Protein AF-A0A7Y5GNP8-F1 (afdb_monomer_lite)

Sequence (318 aa):
MNKPHNLFDQQSLVFTNPTVKEIIHEFEHTFNTQLSATRKNIIQKIHNVYKDSMKLRLSGDDGTQHSQTNIRLEILPDKDNYFINKIQQNYRHFDFRKIRILNDFITSTVEYESHIKETELYPNYKLLKESAQEQVKLFDLKKIIKELFTDLILNQTNEDGINDVLGSYFITTQKIEIYYVPVMLFAILHNLSYSSLFTVVLAHEYAHAYHFAGSDADGNGGHSLWAADRACIESMAQFYTEDFCIKSDISLLGTHNAYKTLLDNQPEDYRHHIEWRKKYTKENLRLGLLGLRNRRISGITELVFFLDKLKKENESGH

pLDDT: mean 86.03, std 14.13, range [29.06, 98.06]

Radius of gyration: 21.96 Å; chains: 1; bounding box: 66×38×70 Å

Structure (mmCIF, N/CA/C/O backbone):
data_AF-A0A7Y5GNP8-F1
#
_entry.id   AF-A0A7Y5GNP8-F1
#
loop_
_atom_site.group_PDB
_atom_site.id
_atom_site.type_symbol
_atom_site.label_atom_id
_atom_site.label_alt_id
_atom_site.label_comp_id
_atom_site.label_asym_id
_atom_site.label_entity_id
_atom_site.label_seq_id
_atom_site.pdbx_PDB_ins_code
_atom_site.Cartn_x
_atom_site.Cartn_y
_atom_site.Cartn_z
_atom_site.occupancy
_atom_site.B_iso_or_equiv
_atom_site.auth_seq_id
_atom_site.auth_comp_id
_atom_site.auth_asym_id
_atom_site.auth_atom_id
_atom_site.pdbx_PDB_model_num
ATOM 1 N N . MET A 1 1 ? -25.740 8.241 -25.371 1.00 35.19 1 MET A N 1
ATOM 2 C CA . MET A 1 1 ? -26.079 8.735 -24.017 1.00 35.19 1 MET A CA 1
ATOM 3 C C . MET A 1 1 ? -26.276 7.522 -23.123 1.00 35.19 1 MET A C 1
ATOM 5 O O . MET A 1 1 ? -27.336 6.912 -23.168 1.00 35.19 1 MET A O 1
ATOM 9 N N . ASN A 1 2 ? -25.234 7.117 -22.396 1.00 33.69 2 ASN A N 1
ATOM 10 C CA . ASN A 1 2 ? -25.307 5.974 -21.486 1.00 33.69 2 ASN A CA 1
ATOM 11 C C . ASN A 1 2 ? -25.925 6.441 -20.168 1.00 33.69 2 ASN A C 1
ATOM 13 O O . ASN A 1 2 ? -25.418 7.373 -19.547 1.00 33.69 2 ASN A O 1
ATOM 17 N N . LYS A 1 3 ? -27.046 5.826 -19.775 1.00 29.06 3 LYS A N 1
ATOM 18 C CA . LYS A 1 3 ? -27.639 6.022 -18.449 1.00 29.06 3 LYS A CA 1
ATOM 19 C C . LYS A 1 3 ? -26.623 5.586 -17.380 1.00 29.06 3 LYS A C 1
ATOM 21 O O . LYS A 1 3 ? -25.929 4.595 -17.609 1.00 29.06 3 LYS A O 1
ATOM 26 N N . PRO A 1 4 ? -26.533 6.278 -16.231 1.00 37.72 4 PRO A N 1
ATOM 27 C CA . PRO A 1 4 ? -25.750 5.780 -15.109 1.00 37.72 4 PRO A CA 1
ATOM 28 C C . PRO A 1 4 ? -26.306 4.412 -14.707 1.00 37.72 4 PRO A C 1
ATOM 30 O O . PRO A 1 4 ? -27.516 4.265 -14.520 1.00 37.72 4 PRO A O 1
ATOM 33 N N . HIS A 1 5 ? -25.431 3.408 -14.628 1.00 36.72 5 HIS A N 1
ATOM 34 C CA . HIS A 1 5 ? -25.773 2.136 -14.009 1.00 36.72 5 HIS A CA 1
ATOM 35 C C . HIS A 1 5 ? -26.270 2.432 -12.597 1.00 36.72 5 HIS A C 1
ATOM 37 O O . HIS A 1 5 ? -25.558 3.013 -11.779 1.00 36.72 5 HIS A O 1
ATOM 43 N N . ASN A 1 6 ? -27.529 2.089 -12.354 1.00 37.12 6 ASN A N 1
ATOM 44 C CA . ASN A 1 6 ? -28.149 2.222 -11.056 1.00 37.12 6 ASN A CA 1
ATOM 45 C C . ASN A 1 6 ? -27.434 1.230 -10.126 1.00 37.12 6 ASN A C 1
ATOM 47 O O . ASN A 1 6 ? -27.585 0.022 -10.287 1.00 37.12 6 ASN A O 1
ATOM 51 N N . LEU A 1 7 ? -26.647 1.735 -9.172 1.00 46.41 7 LEU A N 1
ATOM 52 C CA . LEU A 1 7 ? -25.954 0.959 -8.127 1.00 46.41 7 LEU A CA 1
ATOM 53 C C . LEU A 1 7 ? -26.913 0.139 -7.232 1.00 46.41 7 LEU A C 1
ATOM 55 O O . LEU A 1 7 ? -26.469 -0.572 -6.341 1.00 46.41 7 LEU A O 1
ATOM 59 N N . PHE A 1 8 ? -28.223 0.217 -7.481 1.00 46.03 8 PHE A N 1
ATOM 60 C CA . PHE A 1 8 ? -29.288 -0.381 -6.682 1.00 46.03 8 PHE A CA 1
ATOM 61 C C . PHE A 1 8 ? -29.893 -1.677 -7.257 1.00 46.03 8 PHE A C 1
ATOM 63 O O . PHE A 1 8 ? -30.770 -2.241 -6.614 1.00 46.03 8 PHE A O 1
ATOM 70 N N . ASP A 1 9 ? -29.438 -2.177 -8.416 1.00 41.28 9 ASP 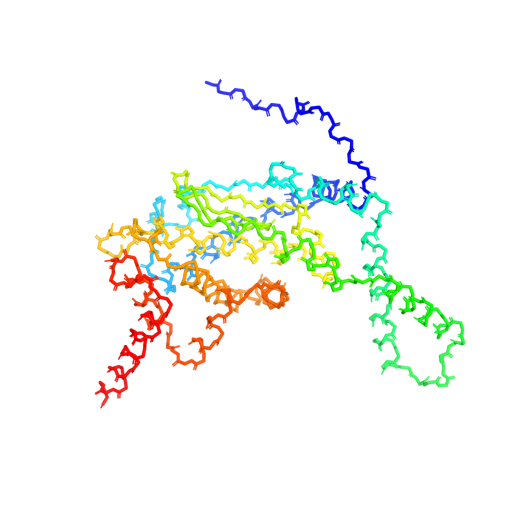A N 1
ATOM 71 C CA . ASP A 1 9 ? -29.912 -3.468 -8.972 1.00 41.28 9 ASP A CA 1
ATOM 72 C C . ASP A 1 9 ? -29.097 -4.691 -8.502 1.00 41.28 9 ASP A C 1
ATOM 74 O O . ASP A 1 9 ? -29.397 -5.831 -8.863 1.00 41.28 9 ASP A O 1
ATOM 78 N N . GLN A 1 10 ? -28.088 -4.495 -7.646 1.00 48.72 10 GLN A N 1
ATOM 79 C CA . GLN A 1 10 ? -27.560 -5.591 -6.838 1.00 48.72 10 GLN A CA 1
ATOM 80 C C . GLN A 1 10 ? -28.594 -5.877 -5.747 1.00 48.72 10 GLN A C 1
ATOM 82 O O . GLN A 1 10 ? -28.886 -4.990 -4.946 1.00 48.72 10 GLN A O 1
ATOM 87 N N . GLN A 1 11 ? -29.165 -7.092 -5.730 1.00 47.06 11 GLN A N 1
ATOM 88 C CA . GLN A 1 11 ? -29.948 -7.617 -4.603 1.00 47.06 11 GLN A CA 1
ATOM 89 C C . GLN A 1 11 ? -29.346 -7.080 -3.312 1.00 47.06 11 GLN A C 1
ATOM 91 O O . GLN A 1 11 ? -28.172 -7.349 -3.070 1.00 47.06 11 GLN A O 1
ATOM 96 N N . SER A 1 12 ? -30.106 -6.273 -2.562 1.00 52.66 12 SER A N 1
ATOM 97 C CA . SER A 1 12 ? -29.604 -5.517 -1.413 1.00 52.66 12 SER A CA 1
ATOM 98 C C . SER A 1 12 ? -28.760 -6.437 -0.543 1.00 52.66 12 SER A C 1
ATOM 100 O O . SER A 1 12 ? -29.308 -7.291 0.161 1.00 52.66 12 SER A O 1
ATOM 102 N N . LEU A 1 13 ? -27.438 -6.336 -0.665 1.00 61.81 13 LEU A N 1
ATOM 103 C CA . LEU A 1 13 ? -26.540 -7.252 0.007 1.00 61.81 13 LEU A CA 1
ATOM 104 C C . LEU A 1 13 ? -26.728 -6.951 1.491 1.00 61.81 13 LEU A C 1
ATOM 106 O O . LEU A 1 13 ? -26.352 -5.884 1.975 1.00 61.81 13 LEU A O 1
ATOM 110 N N . VAL A 1 14 ? -27.432 -7.830 2.205 1.00 76.12 14 VAL A N 1
ATOM 111 C CA . VAL A 1 14 ? -27.688 -7.625 3.628 1.00 76.12 14 VAL A CA 1
ATOM 112 C C . VAL A 1 14 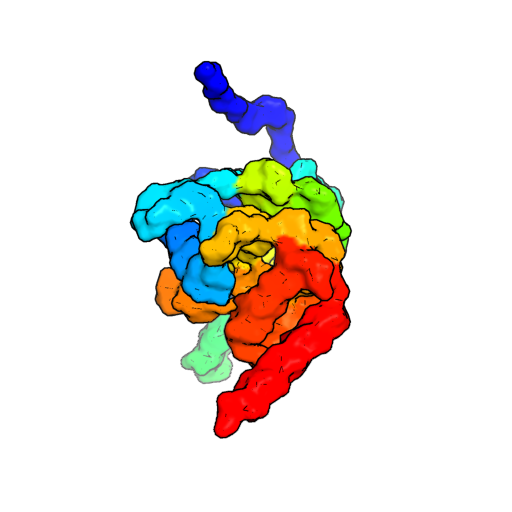? -26.386 -7.948 4.338 1.00 76.12 14 VAL A C 1
ATOM 114 O O . VAL A 1 14 ? -26.148 -9.080 4.751 1.00 76.12 14 VAL A O 1
ATOM 117 N N . PHE A 1 15 ? -25.511 -6.952 4.455 1.00 83.81 15 PHE A N 1
ATOM 118 C CA . PHE A 1 15 ? -24.299 -7.077 5.251 1.00 83.81 15 PHE A CA 1
ATOM 119 C C . PHE A 1 15 ? -24.719 -7.443 6.674 1.00 83.81 15 PHE A C 1
ATOM 121 O O . PHE A 1 15 ? -25.561 -6.765 7.252 1.00 83.81 15 PHE A O 1
ATOM 128 N N . THR A 1 16 ? -24.205 -8.526 7.254 1.00 89.44 16 THR A N 1
ATOM 129 C CA . THR A 1 16 ? -24.566 -8.911 8.635 1.00 89.44 16 THR A CA 1
ATOM 130 C C . THR A 1 16 ? -23.516 -8.506 9.659 1.00 89.44 16 THR A C 1
ATOM 132 O O . THR A 1 16 ? -23.861 -8.340 10.825 1.00 89.44 16 THR A O 1
ATOM 135 N N . ASN A 1 17 ? -22.262 -8.332 9.233 1.00 95.00 17 ASN A N 1
ATOM 136 C CA . ASN A 1 17 ? -21.179 -7.896 10.107 1.00 95.00 17 ASN A CA 1
ATOM 137 C C . ASN A 1 17 ? -21.356 -6.408 10.484 1.00 95.00 17 ASN A C 1
ATOM 139 O O . ASN A 1 17 ? -21.524 -5.584 9.579 1.00 95.00 17 ASN A O 1
ATOM 143 N N . PRO A 1 18 ? -21.337 -6.052 11.785 1.00 94.38 18 PRO A N 1
ATOM 144 C CA . PRO A 1 18 ? -21.584 -4.681 12.235 1.00 94.38 18 PRO A CA 1
ATOM 145 C C . PRO A 1 18 ? -20.519 -3.702 11.730 1.00 94.38 18 PRO A C 1
ATOM 147 O O . PRO A 1 18 ? -20.864 -2.655 11.189 1.00 94.38 18 PRO A O 1
ATOM 150 N N . THR A 1 19 ? -19.238 -4.069 11.799 1.00 95.25 19 THR A N 1
ATOM 151 C CA . THR A 1 19 ? -18.140 -3.213 11.336 1.00 95.25 19 THR A CA 1
ATOM 152 C C . THR A 1 19 ? -18.212 -2.953 9.831 1.00 95.25 19 THR A C 1
ATOM 154 O O . THR A 1 19 ? -18.020 -1.820 9.410 1.00 95.25 19 THR A O 1
ATOM 157 N N . VAL A 1 20 ? -18.537 -3.954 9.004 1.00 95.62 20 VAL A N 1
ATOM 158 C CA . VAL A 1 20 ? -18.675 -3.763 7.545 1.00 95.62 20 VAL A CA 1
ATOM 159 C C . VAL A 1 20 ? -19.802 -2.781 7.219 1.00 95.62 20 VAL A C 1
ATOM 161 O O . VAL A 1 20 ? -19.598 -1.889 6.398 1.00 95.62 20 VAL A O 1
ATOM 164 N N . LYS A 1 21 ? -20.965 -2.895 7.881 1.00 94.62 21 LYS A N 1
ATOM 165 C CA . LYS A 1 21 ? -22.071 -1.932 7.707 1.00 94.62 21 LYS A CA 1
ATOM 166 C C . LYS A 1 21 ? -21.618 -0.507 7.993 1.00 94.62 21 LYS A C 1
ATOM 168 O O . LYS A 1 21 ? -21.918 0.408 7.233 1.00 94.62 21 LYS A O 1
ATOM 173 N N . GLU A 1 22 ? -20.907 -0.332 9.100 1.00 93.81 22 GLU A N 1
ATOM 174 C CA . GLU A 1 22 ? -20.426 0.978 9.513 1.00 93.81 22 GLU A CA 1
ATOM 175 C C . GLU A 1 22 ? -19.344 1.522 8.589 1.00 93.81 22 GLU A C 1
ATOM 177 O O . GLU A 1 22 ? -19.390 2.704 8.278 1.00 93.81 22 GLU A O 1
ATOM 182 N N . ILE A 1 23 ? -18.412 0.690 8.114 1.00 95.88 23 ILE A N 1
ATOM 183 C CA . ILE A 1 23 ? -17.401 1.097 7.129 1.00 95.88 23 ILE A CA 1
ATOM 184 C C . ILE A 1 23 ? -18.077 1.621 5.862 1.00 95.88 23 ILE A C 1
ATOM 186 O O . ILE A 1 23 ? -17.700 2.682 5.375 1.00 95.88 23 ILE A O 1
ATOM 190 N N . ILE A 1 24 ? -19.082 0.909 5.344 1.00 95.06 24 ILE A N 1
ATOM 191 C CA . ILE A 1 24 ? -19.825 1.332 4.149 1.00 95.06 24 ILE A CA 1
ATOM 192 C C . ILE A 1 24 ? -20.517 2.671 4.405 1.00 95.06 24 ILE A C 1
ATOM 194 O O . ILE A 1 24 ? -20.315 3.615 3.646 1.00 95.06 24 ILE A O 1
ATOM 198 N N . HIS A 1 25 ? -21.244 2.789 5.516 1.00 94.62 25 HIS A N 1
ATOM 199 C CA . HIS A 1 25 ? -21.909 4.033 5.890 1.00 94.62 25 HIS A CA 1
ATOM 200 C C . HIS A 1 25 ? -20.912 5.198 6.070 1.00 94.62 25 HIS A C 1
ATOM 202 O O . HIS A 1 25 ? -21.126 6.299 5.567 1.00 94.62 25 HIS A O 1
ATOM 208 N N . GLU A 1 26 ? -19.800 4.974 6.773 1.00 94.81 26 GLU A N 1
ATOM 209 C CA . GLU A 1 26 ? -18.749 5.970 7.010 1.00 94.81 26 GLU A CA 1
ATOM 210 C C . GLU A 1 26 ? -18.056 6.384 5.704 1.00 94.81 26 GLU A C 1
ATOM 212 O O . GLU A 1 26 ? -17.763 7.568 5.506 1.00 94.81 26 GLU A O 1
ATOM 217 N N . PHE A 1 27 ? -17.851 5.442 4.781 1.00 95.69 27 PHE A N 1
ATOM 218 C CA . PHE A 1 27 ? -17.337 5.734 3.450 1.00 95.69 27 PHE A CA 1
ATOM 219 C C . PHE A 1 27 ? -18.306 6.616 2.660 1.00 95.69 27 PHE A C 1
ATOM 221 O O . PHE A 1 27 ? -17.924 7.696 2.210 1.00 95.69 27 PHE A O 1
ATOM 228 N N . GLU A 1 28 ? -19.558 6.183 2.520 1.00 93.12 28 GLU A N 1
ATOM 229 C CA . GLU A 1 28 ? -20.566 6.835 1.682 1.00 93.12 28 GLU A CA 1
ATOM 230 C C . GLU A 1 28 ? -20.925 8.241 2.172 1.00 93.12 28 GLU A C 1
ATOM 232 O O . GLU A 1 28 ? -21.067 9.157 1.359 1.00 93.12 28 GLU A O 1
ATOM 237 N N . HIS A 1 29 ? -21.023 8.435 3.489 1.00 93.19 29 HIS A N 1
ATOM 238 C CA . HIS A 1 29 ? -21.498 9.693 4.065 1.00 93.19 29 HIS A CA 1
ATOM 239 C C . HIS A 1 29 ? -20.388 10.661 4.485 1.00 93.19 29 HIS A C 1
ATOM 241 O O . HIS A 1 29 ? -20.628 11.869 4.517 1.00 93.19 29 HIS A O 1
ATOM 247 N N . THR A 1 30 ? -19.178 10.172 4.770 1.00 92.50 30 THR A N 1
ATOM 248 C CA . THR A 1 30 ? -18.100 11.015 5.312 1.00 92.50 30 THR A CA 1
ATOM 249 C C . THR A 1 30 ? -16.854 10.967 4.438 1.00 92.50 30 THR A C 1
ATOM 251 O O . THR A 1 30 ? -16.452 11.983 3.859 1.00 92.50 30 THR A O 1
ATOM 254 N N . PHE A 1 31 ? -16.225 9.796 4.332 1.00 91.81 31 PHE A N 1
ATOM 255 C CA . PHE A 1 31 ? -14.880 9.702 3.772 1.00 91.81 31 PHE A CA 1
ATOM 256 C C . PHE A 1 31 ? -14.852 9.948 2.260 1.00 91.81 31 PHE A C 1
ATOM 258 O O . PHE A 1 31 ? -13.945 10.623 1.781 1.00 91.81 31 PHE A O 1
ATOM 265 N N . ASN A 1 32 ? -15.857 9.507 1.497 1.00 92.00 32 ASN A N 1
ATOM 266 C CA . ASN A 1 32 ? -15.902 9.723 0.048 1.00 92.00 32 ASN A CA 1
ATOM 267 C C . ASN A 1 32 ? -15.960 11.216 -0.320 1.00 92.00 32 ASN A C 1
ATOM 269 O O . ASN A 1 32 ? -15.318 11.644 -1.283 1.00 92.00 32 ASN A O 1
ATOM 273 N N . THR A 1 33 ? -16.662 12.033 0.469 1.00 90.94 33 THR A N 1
ATOM 274 C CA . THR A 1 33 ? -16.713 13.492 0.283 1.00 90.94 33 THR A CA 1
ATOM 275 C C . THR A 1 33 ? -15.344 14.126 0.535 1.00 90.94 33 THR A C 1
ATOM 277 O O . THR A 1 33 ? -14.841 14.881 -0.301 1.00 90.94 33 THR A O 1
ATOM 280 N N . GLN A 1 34 ? -14.697 13.773 1.652 1.00 89.69 34 GLN A N 1
ATOM 281 C CA . GLN A 1 34 ? -13.351 14.255 1.999 1.00 89.69 34 GLN A CA 1
ATOM 282 C C . GLN A 1 34 ? -12.305 13.824 0.966 1.00 89.69 34 GLN A C 1
ATOM 284 O O . GLN A 1 34 ? -11.455 14.614 0.542 1.00 89.69 34 GLN A O 1
ATOM 289 N N . LEU A 1 35 ? -12.391 12.571 0.527 1.00 89.62 35 LEU A N 1
ATOM 290 C CA . LEU A 1 35 ? -11.519 12.012 -0.486 1.00 89.62 35 LEU A CA 1
ATOM 291 C C . LEU A 1 35 ? -11.730 12.717 -1.821 1.00 89.62 35 LEU A C 1
ATOM 293 O O . LEU A 1 35 ? -10.760 13.112 -2.450 1.00 89.62 35 LEU A O 1
ATOM 297 N N . SER A 1 36 ? -12.969 12.933 -2.258 1.00 88.50 36 SER A N 1
ATOM 298 C CA . SER A 1 36 ? -13.256 13.619 -3.525 1.00 88.50 36 SER A CA 1
ATOM 299 C C . SER A 1 36 ? -12.672 15.036 -3.570 1.00 88.50 36 SER A C 1
ATOM 301 O O . SER A 1 36 ? -12.170 15.452 -4.614 1.00 88.50 36 SER A O 1
ATOM 303 N N . ALA A 1 37 ? -12.643 15.743 -2.435 1.00 87.06 37 ALA A N 1
ATOM 304 C CA . ALA A 1 37 ? -12.036 17.070 -2.332 1.00 87.06 37 ALA A CA 1
ATOM 305 C C . ALA A 1 37 ? -10.498 17.058 -2.457 1.00 87.06 37 ALA A C 1
ATOM 307 O O . ALA A 1 37 ? -9.912 18.002 -2.986 1.00 87.06 37 ALA A O 1
ATOM 308 N N . THR A 1 38 ? -9.829 15.998 -1.993 1.00 88.31 38 THR A N 1
ATOM 309 C CA . THR A 1 38 ? -8.354 15.921 -1.940 1.00 88.31 38 THR A CA 1
ATOM 310 C C . THR A 1 38 ? -7.735 15.047 -3.034 1.00 88.31 38 THR A C 1
ATOM 312 O O . THR A 1 38 ? -6.558 15.209 -3.362 1.00 88.31 38 THR A O 1
ATOM 315 N N . ARG A 1 39 ? -8.523 14.173 -3.669 1.00 89.75 39 ARG A N 1
ATOM 316 C CA . ARG A 1 39 ? -8.088 13.156 -4.640 1.00 89.75 39 ARG A CA 1
ATOM 317 C C . ARG A 1 39 ? -7.259 13.731 -5.778 1.00 89.75 39 ARG A C 1
ATOM 319 O O . ARG A 1 39 ? -6.191 13.208 -6.073 1.00 89.75 39 ARG A O 1
ATOM 326 N N . LYS A 1 40 ? -7.713 14.828 -6.394 1.00 89.44 40 LYS A N 1
ATOM 327 C CA . LYS A 1 40 ? -6.984 15.476 -7.497 1.00 89.44 40 LYS A CA 1
ATOM 328 C C . LYS A 1 40 ? -5.586 15.931 -7.062 1.00 89.44 40 LYS A C 1
ATOM 330 O O . LYS A 1 40 ? -4.632 15.775 -7.814 1.00 89.44 40 LYS A O 1
ATOM 335 N N . ASN A 1 41 ? -5.462 16.463 -5.845 1.00 91.00 41 ASN A N 1
ATOM 336 C CA . ASN A 1 41 ? -4.182 16.901 -5.292 1.00 91.00 41 ASN A CA 1
ATOM 337 C C . ASN A 1 41 ? -3.253 15.704 -5.035 1.00 91.00 41 ASN A C 1
ATOM 339 O O . ASN A 1 41 ? -2.097 15.732 -5.450 1.00 91.00 41 ASN A O 1
ATOM 343 N N . ILE A 1 42 ? -3.775 14.631 -4.430 1.00 92.50 42 ILE A N 1
ATOM 344 C CA . ILE A 1 42 ? -3.015 13.398 -4.180 1.00 92.50 42 ILE A CA 1
ATOM 345 C C . ILE A 1 42 ? -2.489 12.812 -5.497 1.00 92.50 42 ILE A C 1
ATOM 347 O O . ILE A 1 42 ? -1.288 12.587 -5.624 1.00 92.50 42 ILE A O 1
ATOM 351 N N . ILE A 1 43 ? -3.358 12.647 -6.499 1.00 93.12 43 ILE A N 1
ATOM 352 C CA . ILE A 1 43 ? -2.983 12.122 -7.822 1.00 93.12 43 ILE A CA 1
ATOM 353 C C . ILE A 1 43 ? -1.919 13.007 -8.483 1.00 93.12 43 ILE A C 1
ATOM 355 O O . ILE A 1 43 ? -0.914 12.499 -8.975 1.00 93.12 43 ILE A O 1
ATOM 359 N N . GLN A 1 44 ? -2.073 14.333 -8.433 1.00 91.44 44 GLN A N 1
ATOM 360 C CA . GLN A 1 44 ? -1.069 15.248 -8.978 1.00 91.44 44 GLN A CA 1
ATOM 361 C C . GLN A 1 44 ? 0.292 15.097 -8.285 1.00 91.44 44 GLN A C 1
ATOM 363 O O . GLN A 1 44 ? 1.330 15.120 -8.948 1.00 91.44 44 GLN A O 1
ATOM 368 N N . LYS A 1 45 ? 0.311 14.938 -6.957 1.00 93.81 45 LYS A N 1
ATOM 369 C CA . LYS A 1 45 ? 1.552 14.708 -6.204 1.00 93.81 45 LYS A CA 1
ATOM 370 C C . LYS A 1 45 ? 2.213 13.393 -6.602 1.00 93.81 45 LYS A C 1
ATOM 372 O O . LYS A 1 45 ? 3.421 13.391 -6.832 1.00 93.81 45 LYS A O 1
ATOM 377 N N . ILE A 1 46 ? 1.433 12.318 -6.732 1.00 95.38 46 ILE A N 1
ATOM 378 C CA . ILE A 1 46 ? 1.919 11.020 -7.215 1.00 95.38 46 ILE A CA 1
ATOM 379 C C . ILE A 1 46 ? 2.565 11.194 -8.593 1.00 95.38 46 ILE A C 1
ATOM 381 O O . ILE A 1 46 ? 3.734 10.849 -8.767 1.00 95.38 46 ILE A O 1
ATOM 385 N N . HIS A 1 47 ? 1.862 11.823 -9.542 1.00 92.94 47 HIS A N 1
ATOM 386 C CA . HIS A 1 47 ? 2.388 12.064 -10.886 1.00 92.94 47 HIS A CA 1
ATOM 387 C C . HIS A 1 47 ? 3.693 12.855 -10.881 1.00 92.94 47 HIS A C 1
ATOM 389 O O . HIS A 1 47 ? 4.647 12.467 -11.552 1.00 92.94 47 HIS A O 1
ATOM 395 N N . ASN A 1 48 ? 3.765 13.937 -10.103 1.00 92.19 48 ASN A N 1
ATOM 396 C CA . ASN A 1 48 ? 4.968 14.761 -10.020 1.00 92.19 48 ASN A CA 1
ATOM 397 C C . ASN A 1 48 ? 6.163 13.956 -9.495 1.00 92.19 48 ASN A C 1
ATOM 399 O O . ASN A 1 48 ? 7.251 14.020 -10.070 1.00 92.19 48 ASN A O 1
ATOM 403 N N . VAL A 1 49 ? 5.961 13.169 -8.433 1.00 94.75 49 VAL A N 1
ATOM 404 C CA . VAL A 1 49 ? 7.029 12.345 -7.859 1.00 94.75 49 VAL A CA 1
ATOM 405 C C . VAL A 1 49 ? 7.453 11.241 -8.825 1.00 94.75 49 VAL A C 1
ATOM 407 O O . VAL A 1 49 ? 8.654 11.032 -9.000 1.00 94.75 49 VAL A O 1
ATOM 410 N N . TYR A 1 50 ? 6.517 10.547 -9.471 1.00 95.44 50 TYR A N 1
ATOM 411 C CA . TYR A 1 50 ? 6.830 9.424 -10.361 1.00 95.44 50 TYR A CA 1
ATOM 412 C C . TYR A 1 50 ? 7.431 9.871 -11.685 1.00 95.44 50 TYR A C 1
ATOM 414 O O . TYR A 1 50 ? 8.426 9.294 -12.121 1.00 95.44 50 TYR A O 1
ATOM 422 N N . LYS A 1 51 ? 6.945 10.966 -12.273 1.00 91.50 51 LYS A N 1
ATOM 423 C CA . LYS A 1 51 ? 7.569 11.579 -13.452 1.00 91.50 51 LYS A CA 1
ATOM 424 C C . LYS A 1 51 ? 9.018 11.968 -13.180 1.00 91.50 51 LYS A C 1
ATOM 426 O O . LYS A 1 51 ? 9.885 11.713 -14.012 1.00 91.50 51 LYS A O 1
ATOM 431 N N . ASP A 1 52 ? 9.298 12.543 -12.012 1.00 91.88 52 ASP A N 1
ATOM 432 C CA . ASP A 1 52 ? 10.666 12.888 -11.635 1.00 91.88 52 ASP A CA 1
ATOM 433 C C . ASP A 1 52 ? 11.528 11.651 -11.334 1.00 91.88 52 ASP A C 1
ATOM 435 O O . ASP A 1 52 ? 12.662 11.565 -11.802 1.00 91.88 52 ASP A O 1
ATOM 439 N N . SER A 1 53 ? 10.998 10.676 -10.595 1.00 93.94 53 SER A N 1
ATOM 440 C CA . SER A 1 53 ? 11.791 9.552 -10.072 1.00 93.94 53 SER A CA 1
ATOM 441 C C . SER A 1 53 ? 11.989 8.427 -11.091 1.00 93.94 53 SER A C 1
ATOM 443 O O . SER A 1 53 ? 13.054 7.817 -11.134 1.00 93.94 53 SER A O 1
ATOM 445 N N . MET A 1 54 ? 10.978 8.147 -11.914 1.00 94.94 54 MET A N 1
ATOM 446 C CA . MET A 1 54 ? 11.012 7.085 -12.927 1.00 94.94 54 MET A CA 1
ATOM 447 C C . MET A 1 54 ? 11.435 7.612 -14.303 1.00 94.94 54 MET A C 1
ATOM 449 O O . MET A 1 54 ? 11.890 6.835 -15.139 1.00 94.94 54 MET A O 1
ATOM 453 N N . LYS A 1 55 ? 11.296 8.926 -14.550 1.00 93.81 55 LYS A N 1
ATOM 454 C CA . LYS A 1 55 ? 11.454 9.557 -15.876 1.00 93.81 55 LYS A CA 1
ATOM 455 C C . LYS A 1 55 ? 10.529 8.953 -16.942 1.00 93.81 55 LYS A C 1
ATOM 457 O O . LYS A 1 55 ? 10.871 8.902 -18.119 1.00 93.81 55 LYS A O 1
ATOM 462 N N . LEU A 1 56 ? 9.343 8.526 -16.513 1.00 92.31 56 LEU A N 1
ATOM 463 C CA . LEU A 1 56 ? 8.273 8.006 -17.360 1.00 92.31 56 LEU A CA 1
ATOM 464 C C . LEU A 1 56 ? 7.120 9.016 -17.432 1.00 92.31 56 LEU A C 1
ATOM 466 O O . LEU A 1 56 ? 6.920 9.813 -16.511 1.00 92.31 56 LEU A O 1
ATOM 470 N N . ARG A 1 57 ? 6.348 8.979 -18.520 1.00 89.94 57 ARG A N 1
ATOM 471 C CA . ARG A 1 57 ? 5.146 9.805 -18.717 1.00 89.94 57 ARG A CA 1
ATOM 472 C C . ARG A 1 57 ? 3.953 8.920 -19.039 1.00 89.94 57 ARG A C 1
ATOM 474 O O . ARG A 1 57 ? 4.070 8.027 -19.865 1.00 89.94 57 ARG A O 1
ATOM 481 N N . LEU A 1 58 ? 2.811 9.160 -18.410 1.00 88.69 58 LEU A N 1
ATOM 482 C CA . LEU A 1 58 ? 1.569 8.480 -18.783 1.00 88.69 58 LEU A CA 1
ATOM 483 C C . LEU A 1 58 ? 0.913 9.200 -19.966 1.00 88.69 58 LEU A C 1
ATOM 485 O O . LEU A 1 58 ? 1.000 10.423 -20.080 1.00 88.69 58 LEU A O 1
ATOM 489 N N . SER A 1 59 ? 0.244 8.459 -20.849 1.00 71.62 59 SER A N 1
ATOM 490 C CA . SER A 1 59 ? -0.497 9.050 -21.969 1.00 71.62 59 SER A CA 1
ATOM 491 C C . SER A 1 59 ? -1.579 10.014 -21.466 1.00 71.62 59 SER A C 1
ATOM 493 O O . SER A 1 59 ? -2.295 9.709 -20.510 1.00 71.62 59 SER A O 1
ATOM 495 N N . GLY A 1 60 ? -1.683 11.177 -22.113 1.00 64.88 60 GLY A N 1
ATOM 496 C CA . GLY A 1 60 ? -2.530 12.286 -21.661 1.00 64.88 60 GLY A CA 1
ATOM 497 C C . GLY A 1 60 ? -1.803 13.295 -20.765 1.00 64.88 60 GLY A C 1
ATOM 498 O O . GLY A 1 60 ? -2.324 14.387 -20.573 1.00 64.88 60 GLY A O 1
ATOM 499 N N . ASP A 1 61 ? -0.584 12.988 -20.290 1.00 59.28 61 ASP A N 1
ATOM 500 C CA . ASP A 1 61 ? 0.274 13.949 -19.589 1.00 59.28 61 ASP A CA 1
ATOM 501 C C . ASP A 1 61 ? 1.024 14.864 -20.578 1.00 59.28 61 ASP A C 1
ATOM 503 O O . ASP A 1 61 ? 2.175 14.611 -20.941 1.00 59.28 61 ASP A O 1
ATOM 507 N N . ASP A 1 62 ? 0.379 15.948 -21.017 1.00 54.03 62 ASP A N 1
ATOM 508 C CA . ASP A 1 62 ? 0.998 16.993 -21.852 1.00 54.03 62 ASP A CA 1
ATOM 509 C C . ASP A 1 62 ? 2.011 17.878 -21.091 1.00 54.03 62 ASP A C 1
ATOM 511 O O . ASP A 1 62 ? 2.605 18.795 -21.658 1.00 54.03 62 ASP A O 1
ATOM 515 N N . GLY A 1 63 ? 2.260 17.591 -19.808 1.00 48.62 63 GLY A N 1
ATOM 516 C CA . GLY A 1 63 ? 3.174 18.350 -18.963 1.00 48.62 63 GLY A CA 1
ATOM 517 C C . GLY A 1 63 ? 2.587 19.633 -18.377 1.00 48.62 63 GLY A C 1
ATOM 518 O O . GLY A 1 63 ? 3.301 20.326 -17.652 1.00 48.62 63 GLY A O 1
ATOM 519 N N . THR A 1 64 ? 1.314 19.939 -18.629 1.00 46.34 64 THR A N 1
ATOM 520 C CA . THR A 1 64 ? 0.600 21.025 -17.952 1.00 46.34 64 THR A CA 1
ATOM 521 C C . THR A 1 64 ? 0.005 20.544 -16.622 1.00 46.34 64 THR A C 1
ATOM 523 O O . THR A 1 64 ? -0.280 19.364 -16.438 1.00 46.34 64 THR A O 1
ATOM 526 N N . GLN A 1 65 ? -0.243 21.457 -15.673 1.00 44.78 65 GLN A N 1
ATOM 527 C CA . GLN A 1 65 ? -0.893 21.146 -14.381 1.00 44.78 65 GLN A CA 1
ATOM 528 C C . GLN A 1 65 ? -2.343 20.617 -14.509 1.00 44.78 65 GLN A C 1
ATOM 530 O O . GLN A 1 65 ? -3.031 20.416 -13.502 1.00 44.78 65 GLN A O 1
ATOM 535 N N . HIS A 1 66 ? -2.858 20.458 -15.729 1.00 40.00 66 HIS A N 1
ATOM 536 C CA . HIS A 1 66 ? -4.242 20.081 -16.016 1.00 40.00 66 HIS A CA 1
ATOM 537 C C . HIS A 1 66 ? -4.363 18.836 -16.896 1.00 40.00 66 HIS A C 1
ATOM 539 O O . HIS A 1 66 ? -5.478 18.463 -17.260 1.00 40.00 66 HIS A O 1
ATOM 545 N N . SER A 1 67 ? -3.243 18.182 -17.190 1.00 48.25 67 SER A N 1
ATOM 546 C CA . SER A 1 67 ? -3.193 16.968 -17.983 1.00 48.25 67 SER A CA 1
ATOM 547 C C . SER A 1 67 ? -3.898 15.822 -17.234 1.00 48.25 67 SER A C 1
ATOM 549 O O . SER A 1 67 ? -3.537 15.452 -16.115 1.00 48.25 67 SER A O 1
ATOM 551 N N . GLN A 1 68 ? -5.003 15.314 -17.787 1.00 51.97 68 GLN A N 1
ATOM 552 C CA . GLN A 1 68 ? -5.659 14.120 -17.252 1.00 51.97 68 GLN A CA 1
ATOM 553 C C . GLN A 1 68 ? -4.993 12.903 -17.882 1.00 51.97 68 GLN A C 1
ATOM 555 O O . GLN A 1 68 ? -4.987 12.754 -19.102 1.00 51.97 68 GLN A O 1
ATOM 560 N N . THR A 1 69 ? -4.414 12.039 -17.051 1.00 64.75 69 THR A N 1
ATOM 561 C CA . THR A 1 69 ? -3.917 10.750 -17.528 1.00 64.75 69 THR A CA 1
ATOM 562 C C . THR A 1 69 ? -5.090 9.873 -17.957 1.00 64.75 69 THR A C 1
ATOM 564 O O . THR A 1 69 ? -6.187 9.966 -17.40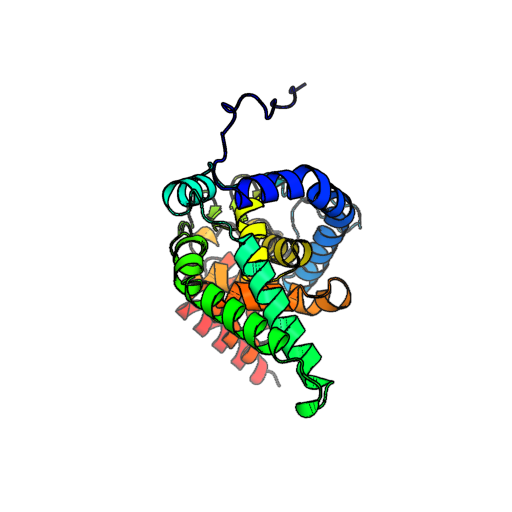8 1.00 64.75 69 THR A O 1
ATOM 567 N N . ASN A 1 70 ? -4.860 8.987 -18.925 1.00 77.44 70 ASN A N 1
ATOM 568 C CA . ASN A 1 70 ? -5.882 8.039 -19.383 1.00 77.44 70 ASN A CA 1
ATOM 569 C C . ASN A 1 70 ? -6.185 6.918 -18.364 1.00 77.44 70 ASN A C 1
ATOM 571 O O . ASN A 1 70 ? -6.957 6.011 -18.672 1.00 77.44 70 ASN A O 1
ATOM 575 N N . ILE A 1 71 ? -5.593 6.957 -17.163 1.00 88.62 71 ILE A N 1
ATOM 576 C CA . ILE A 1 71 ? -5.811 5.946 -16.127 1.00 88.62 71 ILE A CA 1
ATOM 577 C C . ILE A 1 71 ? -7.170 6.183 -15.463 1.00 88.62 71 ILE A C 1
ATOM 579 O O . ILE A 1 71 ? -7.385 7.190 -14.784 1.00 88.62 71 ILE A O 1
ATOM 583 N N . ARG A 1 72 ? -8.098 5.237 -15.628 1.00 91.56 72 ARG A N 1
ATOM 584 C CA . ARG A 1 72 ? -9.403 5.287 -14.956 1.00 91.56 72 ARG A CA 1
ATOM 585 C C . ARG A 1 72 ? -9.244 4.834 -13.508 1.00 91.56 72 ARG A C 1
ATOM 587 O O . ARG A 1 72 ? -8.729 3.751 -13.274 1.00 91.56 72 ARG A O 1
ATOM 594 N N . LEU A 1 73 ? -9.727 5.622 -12.551 1.00 93.31 73 LEU A N 1
ATOM 595 C CA . LEU A 1 73 ? -9.753 5.254 -11.133 1.00 93.31 73 LEU A CA 1
ATOM 596 C C . LEU A 1 73 ? -11.184 4.943 -10.690 1.00 93.31 73 LEU A C 1
ATOM 598 O O . LEU A 1 73 ? -12.063 5.801 -10.787 1.00 93.31 73 LEU A O 1
ATOM 602 N N . GLU A 1 74 ? -11.391 3.750 -10.146 1.00 94.88 74 GLU A N 1
ATOM 603 C CA . GLU A 1 74 ? -12.635 3.324 -9.511 1.00 94.88 74 GLU A CA 1
ATOM 604 C C . GLU A 1 74 ? -12.388 3.006 -8.039 1.00 94.88 74 GLU A C 1
ATOM 606 O O . GLU A 1 74 ? -11.341 2.489 -7.658 1.00 94.88 74 GLU A O 1
ATOM 611 N N . ILE A 1 75 ? -13.359 3.352 -7.197 1.00 95.50 75 ILE A N 1
ATOM 612 C CA . ILE A 1 75 ? -13.324 3.034 -5.774 1.00 95.50 75 ILE A CA 1
ATOM 613 C C . ILE A 1 75 ? -14.553 2.188 -5.497 1.00 95.50 75 ILE A C 1
ATOM 615 O O . ILE A 1 75 ? -15.678 2.654 -5.678 1.00 95.50 75 ILE A O 1
ATOM 619 N N . LEU A 1 76 ? -14.316 0.943 -5.114 1.00 95.12 76 LEU A N 1
ATOM 620 C CA . LEU A 1 76 ? -15.333 -0.089 -4.966 1.00 95.12 76 LEU A CA 1
ATOM 621 C C . LEU A 1 76 ? -15.316 -0.606 -3.525 1.00 95.12 76 LEU A C 1
ATOM 623 O O . LEU A 1 76 ? -14.281 -0.497 -2.867 1.00 95.12 76 LEU A O 1
ATOM 627 N N . PRO A 1 77 ? -16.421 -1.171 -3.008 1.00 94.44 77 PRO A N 1
ATOM 628 C CA . PRO A 1 77 ? -16.420 -1.757 -1.670 1.00 94.44 77 PRO A CA 1
ATOM 629 C C . PRO A 1 77 ? -15.349 -2.836 -1.538 1.00 94.44 77 PRO A C 1
ATOM 631 O O . PRO A 1 77 ? -14.593 -2.850 -0.571 1.00 94.44 77 PRO A O 1
ATOM 634 N N . ASP A 1 78 ? -15.276 -3.707 -2.537 1.00 91.94 78 ASP A N 1
ATOM 635 C CA . ASP A 1 78 ? -14.453 -4.905 -2.574 1.00 91.94 78 ASP A CA 1
ATOM 636 C C . ASP A 1 78 ? -14.431 -5.459 -4.007 1.00 91.94 78 ASP A C 1
ATOM 638 O O . ASP A 1 78 ? -15.295 -5.112 -4.819 1.00 91.94 78 ASP A O 1
ATOM 642 N N . LYS A 1 79 ? -13.478 -6.340 -4.306 1.00 89.56 79 LYS A N 1
ATOM 643 C CA . LYS A 1 79 ? -13.407 -7.086 -5.557 1.00 89.56 79 LYS A CA 1
ATOM 644 C C . LYS A 1 79 ? -14.422 -8.224 -5.550 1.00 89.56 79 LYS A C 1
ATOM 646 O O . LYS A 1 79 ? -14.298 -9.171 -4.775 1.00 89.56 79 LYS A O 1
ATOM 651 N N . ASP A 1 80 ? -15.441 -8.129 -6.400 1.00 87.62 80 ASP A N 1
ATOM 652 C CA . ASP A 1 80 ? -16.461 -9.174 -6.594 1.00 87.62 80 ASP A CA 1
ATOM 653 C C . ASP A 1 80 ? -17.127 -9.671 -5.286 1.00 87.62 80 ASP A C 1
ATOM 655 O O . ASP A 1 80 ? -17.572 -10.816 -5.188 1.00 87.62 80 ASP A O 1
ATOM 659 N N . ASN A 1 81 ? -17.207 -8.807 -4.262 1.00 88.69 81 ASN A N 1
ATOM 660 C CA . ASN A 1 81 ? -17.678 -9.116 -2.899 1.00 88.69 81 ASN A CA 1
ATOM 661 C C . ASN A 1 81 ? -16.901 -10.232 -2.169 1.00 88.69 81 ASN A C 1
ATOM 663 O O . ASN A 1 81 ? -17.396 -10.791 -1.186 1.00 88.69 81 ASN A O 1
ATOM 667 N N . TYR A 1 82 ? -15.710 -10.598 -2.636 1.00 87.62 82 TYR A N 1
ATOM 668 C CA . TYR A 1 82 ? -14.948 -11.721 -2.106 1.00 87.62 82 TYR A CA 1
ATOM 669 C C . TYR A 1 82 ? -14.496 -11.531 -0.644 1.00 87.62 82 TYR A C 1
ATOM 671 O O . TYR A 1 82 ? -14.786 -12.377 0.211 1.00 87.62 82 TYR A O 1
ATOM 679 N N . PHE A 1 83 ? -13.834 -10.418 -0.330 1.00 91.38 83 PHE A N 1
ATOM 680 C CA . PHE A 1 83 ? -13.401 -10.052 1.021 1.00 91.38 83 PHE A CA 1
ATOM 681 C C . PHE A 1 83 ? -14.589 -9.909 1.979 1.00 91.38 83 PHE A C 1
ATOM 683 O O . PHE A 1 83 ? -14.579 -10.453 3.088 1.00 91.38 83 PHE A O 1
ATOM 690 N N . ILE A 1 84 ? -15.655 -9.235 1.538 1.00 92.62 84 ILE A N 1
ATOM 691 C CA . ILE A 1 84 ? -16.880 -9.052 2.323 1.00 92.62 84 ILE A CA 1
ATOM 692 C C . ILE A 1 84 ? -17.516 -10.406 2.648 1.00 92.62 84 ILE A C 1
ATOM 694 O O . ILE A 1 84 ? -17.876 -10.649 3.803 1.00 92.62 84 ILE A O 1
ATOM 698 N N . ASN A 1 85 ? -17.627 -11.306 1.669 1.00 91.25 85 ASN A N 1
ATOM 699 C CA . ASN A 1 85 ? -18.174 -12.645 1.880 1.00 91.25 85 ASN A CA 1
ATOM 700 C C . ASN A 1 85 ? -17.332 -13.444 2.881 1.00 91.25 85 ASN A C 1
ATOM 702 O O . ASN A 1 85 ? -17.896 -14.090 3.767 1.00 91.25 85 ASN A O 1
ATOM 706 N N . LYS A 1 86 ? -15.997 -13.349 2.820 1.00 90.81 86 LYS A N 1
ATOM 707 C CA . LYS A 1 86 ? -15.120 -14.010 3.799 1.00 90.81 86 LYS A CA 1
ATOM 708 C C . LYS A 1 86 ? -15.352 -13.491 5.220 1.00 90.81 86 LYS A C 1
ATOM 710 O O . LYS A 1 86 ? -15.437 -14.288 6.155 1.00 90.81 86 LYS A O 1
ATOM 715 N N . ILE A 1 87 ? -15.527 -12.179 5.395 1.00 93.62 87 ILE A N 1
ATOM 716 C CA . ILE A 1 87 ? -15.885 -11.597 6.698 1.00 93.62 87 ILE A CA 1
ATOM 717 C C . ILE A 1 87 ? -17.249 -12.101 7.166 1.00 93.62 87 ILE A C 1
ATOM 719 O O . ILE A 1 87 ? -17.400 -12.481 8.325 1.00 93.62 87 ILE A O 1
ATOM 723 N N . GLN A 1 88 ? -18.251 -12.125 6.291 1.00 91.25 88 GLN A N 1
ATOM 724 C CA . GLN A 1 88 ? -19.587 -12.589 6.664 1.00 91.25 88 GLN A CA 1
ATOM 725 C C . GLN A 1 88 ? -19.601 -14.064 7.079 1.00 91.25 88 GLN A C 1
ATOM 727 O O . GLN A 1 88 ? -20.358 -14.424 7.980 1.00 91.25 88 GLN A O 1
ATOM 732 N N . GLN A 1 89 ? -18.762 -14.898 6.463 1.00 91.81 89 GLN A N 1
ATOM 733 C CA . GLN A 1 89 ? -18.647 -16.322 6.774 1.00 91.81 89 GLN A CA 1
ATOM 734 C C . GLN A 1 89 ? -17.889 -16.572 8.083 1.00 91.81 89 GLN A C 1
ATOM 736 O O . GLN A 1 89 ? -18.386 -17.288 8.950 1.00 91.81 89 GLN A O 1
ATOM 741 N N . ASN A 1 90 ? -16.719 -15.954 8.253 1.00 92.56 90 ASN A N 1
ATOM 742 C CA . ASN A 1 90 ? -15.802 -16.294 9.348 1.00 92.56 90 ASN A CA 1
ATOM 743 C C . ASN A 1 90 ? -15.945 -15.377 10.570 1.00 92.56 90 ASN A C 1
ATOM 745 O O . ASN A 1 90 ? -15.606 -15.757 11.687 1.00 92.56 90 ASN A O 1
ATOM 749 N N . TYR A 1 91 ? -16.473 -14.170 10.367 1.00 93.44 91 TYR A N 1
ATOM 750 C CA . TYR A 1 91 ? -16.467 -13.079 11.342 1.00 93.44 91 TYR A CA 1
ATOM 751 C C . TYR A 1 91 ? -17.840 -12.406 11.451 1.00 93.44 91 TYR A C 1
ATOM 753 O O . TYR A 1 91 ? -17.948 -11.221 11.757 1.00 93.44 91 TYR A O 1
ATOM 761 N N . ARG A 1 92 ? -18.925 -13.156 11.217 1.00 92.69 92 ARG A N 1
ATOM 762 C CA . ARG A 1 92 ? -20.295 -12.626 11.089 1.00 92.69 92 ARG A CA 1
ATOM 763 C C . ARG A 1 92 ? -20.723 -11.656 12.192 1.00 92.69 92 ARG A C 1
ATOM 765 O O . ARG A 1 92 ? -21.366 -10.655 11.902 1.00 92.69 92 ARG A O 1
ATOM 772 N N . HIS A 1 93 ? -20.395 -11.975 13.440 1.00 91.94 93 HIS A N 1
ATOM 773 C CA . HIS A 1 93 ? -20.787 -11.211 14.631 1.00 91.94 93 HIS A CA 1
ATOM 774 C C . HIS A 1 93 ? -19.615 -10.457 15.265 1.00 91.94 93 HIS A C 1
ATOM 776 O O . HIS A 1 93 ? -19.750 -9.900 16.350 1.00 91.94 93 HIS A O 1
ATOM 782 N N . PHE A 1 94 ? -18.457 -10.477 14.609 1.00 91.69 94 PHE A N 1
ATOM 783 C CA . PHE A 1 94 ? -17.248 -9.872 15.127 1.00 91.69 94 PHE A CA 1
ATOM 784 C C . PHE A 1 94 ? -17.266 -8.364 14.902 1.00 91.69 94 PHE A C 1
ATOM 786 O O . PHE A 1 94 ? -17.427 -7.908 13.769 1.00 91.69 94 PHE A O 1
ATOM 793 N N . ASP A 1 95 ? -17.080 -7.595 15.970 1.00 92.31 95 ASP A N 1
ATOM 794 C CA . ASP A 1 95 ? -16.943 -6.147 15.877 1.00 92.31 95 ASP A CA 1
ATOM 795 C C . ASP A 1 95 ? -15.467 -5.745 15.967 1.00 92.31 95 ASP A C 1
ATOM 797 O O . ASP A 1 95 ? -14.878 -5.664 17.048 1.00 92.31 95 ASP A O 1
ATOM 801 N N . PHE A 1 96 ? -14.868 -5.475 14.810 1.00 92.88 96 PHE A N 1
ATOM 802 C CA . PHE A 1 96 ? -13.476 -5.054 14.698 1.00 92.88 96 PHE A CA 1
ATOM 803 C C . PHE A 1 96 ? -13.233 -3.664 15.312 1.00 92.88 96 PHE A C 1
ATOM 805 O O . PHE A 1 96 ? -12.112 -3.376 15.732 1.00 92.88 96 PHE A O 1
ATOM 812 N N . ARG A 1 97 ? -14.255 -2.798 15.432 1.00 89.44 97 ARG A N 1
ATOM 813 C CA . ARG A 1 97 ? -14.087 -1.476 16.064 1.00 89.44 97 ARG A CA 1
ATOM 814 C C . ARG A 1 97 ? -13.935 -1.580 17.565 1.00 89.44 97 ARG A C 1
ATOM 816 O O . ARG A 1 97 ? -13.197 -0.785 18.141 1.00 89.44 97 ARG A O 1
ATOM 823 N N . LYS A 1 98 ? -14.573 -2.571 18.197 1.00 90.06 98 LYS A N 1
ATOM 824 C CA . LYS A 1 98 ? -14.388 -2.829 19.628 1.00 90.06 98 LYS A CA 1
ATOM 825 C C . LYS A 1 98 ? -12.906 -3.002 19.959 1.00 90.06 98 LYS A C 1
ATOM 827 O O . LYS A 1 98 ? -12.439 -2.470 20.958 1.00 90.06 98 LYS A O 1
ATOM 832 N N . ILE A 1 99 ? -12.154 -3.676 19.091 1.00 85.69 99 ILE A N 1
ATOM 833 C CA . ILE A 1 99 ? -10.706 -3.839 19.253 1.00 85.69 99 ILE A CA 1
ATOM 834 C C . ILE A 1 99 ? -9.992 -2.498 19.179 1.00 85.69 99 ILE A C 1
ATOM 836 O O . ILE A 1 99 ? -9.175 -2.202 20.045 1.00 85.69 99 ILE A O 1
ATOM 840 N N . ARG A 1 100 ? -10.313 -1.679 18.174 1.00 85.00 100 ARG A N 1
ATOM 841 C CA . ARG A 1 100 ? -9.734 -0.341 18.049 1.00 85.00 100 ARG A CA 1
ATOM 842 C C . ARG A 1 100 ? -9.994 0.495 19.300 1.00 85.00 100 ARG A C 1
ATOM 844 O O . ARG A 1 100 ? -9.050 1.040 19.846 1.00 85.00 100 ARG A O 1
ATOM 851 N N . ILE A 1 101 ? -11.231 0.525 19.796 1.00 89.38 101 ILE A N 1
ATOM 852 C CA . ILE A 1 101 ? -11.597 1.264 21.015 1.00 89.38 101 ILE A CA 1
ATOM 853 C C . ILE A 1 101 ? -10.780 0.777 22.218 1.00 89.38 101 ILE A C 1
ATOM 855 O O . ILE A 1 101 ? -10.282 1.589 22.994 1.00 89.38 101 ILE A O 1
ATOM 859 N N . LEU A 1 102 ? -10.623 -0.541 22.373 1.00 88.88 102 LEU A N 1
ATOM 860 C CA . LEU A 1 102 ? -9.818 -1.112 23.452 1.00 88.88 102 LEU A CA 1
ATOM 861 C C . LEU A 1 102 ? -8.335 -0.744 23.311 1.00 88.88 102 LEU A C 1
ATOM 863 O O . LEU A 1 102 ? -7.715 -0.367 24.301 1.00 88.88 102 LEU A O 1
ATOM 867 N N . ASN A 1 103 ? -7.775 -0.808 22.102 1.00 84.56 103 ASN A N 1
ATOM 868 C CA . ASN A 1 103 ? -6.388 -0.424 21.838 1.00 84.56 103 ASN A CA 1
ATOM 869 C C . ASN A 1 103 ? -6.152 1.075 22.050 1.00 84.56 103 ASN A C 1
ATOM 871 O O . ASN A 1 103 ? -5.163 1.436 22.678 1.00 84.56 103 ASN A O 1
ATOM 875 N N . ASP A 1 104 ? -7.058 1.936 21.583 1.00 87.00 104 ASP A N 1
ATOM 876 C CA . ASP A 1 104 ? -6.991 3.386 21.788 1.00 87.00 104 ASP A CA 1
ATOM 877 C C . ASP A 1 104 ? -7.018 3.709 23.284 1.00 87.00 104 ASP A C 1
ATOM 879 O O . ASP A 1 104 ? -6.163 4.443 23.775 1.00 87.00 104 ASP A O 1
ATOM 883 N N . PHE A 1 105 ? -7.928 3.077 24.033 1.00 89.19 105 PHE A N 1
ATOM 884 C CA . PHE A 1 105 ? -7.964 3.191 25.487 1.00 89.19 105 PHE A CA 1
ATOM 885 C C . PHE A 1 105 ? -6.633 2.762 26.122 1.00 89.19 105 PHE A C 1
ATOM 887 O O . PHE A 1 105 ? -6.064 3.522 26.902 1.00 89.19 105 PHE A O 1
ATOM 894 N N . ILE A 1 106 ? -6.090 1.592 25.759 1.00 87.00 106 ILE A N 1
ATOM 895 C CA . ILE A 1 106 ? -4.807 1.099 26.287 1.00 87.00 106 ILE A CA 1
ATOM 896 C C . ILE A 1 106 ? -3.664 2.074 25.967 1.00 87.00 106 ILE A C 1
ATOM 898 O O . ILE A 1 106 ? -2.894 2.413 26.864 1.00 87.00 106 ILE A O 1
ATOM 902 N N . THR A 1 107 ? -3.554 2.568 24.735 1.00 85.25 107 THR A N 1
ATOM 903 C CA . THR A 1 107 ? -2.507 3.525 24.344 1.00 85.25 107 THR A CA 1
ATOM 904 C C . THR A 1 107 ? -2.618 4.823 25.133 1.00 85.25 107 THR A C 1
ATOM 906 O O . THR A 1 107 ? -1.647 5.229 25.772 1.00 85.25 107 THR A O 1
ATOM 909 N N . SER A 1 108 ? -3.811 5.422 25.187 1.00 85.69 108 SER A N 1
ATOM 910 C CA . SER A 1 108 ? -4.044 6.630 25.981 1.00 85.69 108 SER A CA 1
ATOM 911 C C . SER A 1 108 ? -3.746 6.403 27.463 1.00 85.69 108 SER A C 1
ATOM 913 O O . SER A 1 108 ? -3.247 7.308 28.129 1.00 85.69 108 SER A O 1
ATOM 915 N N . THR A 1 109 ? -3.986 5.193 27.989 1.00 84.44 109 THR A N 1
ATOM 916 C CA . THR A 1 109 ? -3.633 4.895 29.382 1.00 84.44 109 THR A CA 1
ATOM 917 C C . THR A 1 109 ? -2.125 4.871 29.635 1.00 84.44 109 THR A C 1
ATOM 919 O O . THR A 1 109 ? -1.670 5.329 30.681 1.00 84.44 109 THR A O 1
ATOM 922 N N . VAL A 1 110 ? -1.333 4.366 28.686 1.00 84.50 110 VAL A N 1
ATOM 923 C CA . VAL A 1 110 ? 0.135 4.351 28.790 1.00 84.50 110 VAL A CA 1
ATOM 924 C C . VAL A 1 110 ? 0.698 5.772 28.718 1.00 84.50 110 VAL A C 1
ATOM 926 O O . VAL A 1 110 ? 1.576 6.128 29.502 1.00 84.50 110 VAL A O 1
ATOM 929 N N . GLU A 1 111 ? 0.166 6.605 27.822 1.00 83.88 111 GLU A N 1
ATOM 930 C CA . GLU A 1 111 ? 0.544 8.019 27.724 1.00 83.88 111 GLU A CA 1
ATOM 931 C C . GLU A 1 111 ? 0.218 8.773 29.018 1.00 83.88 111 GLU A C 1
ATOM 933 O O . GLU A 1 111 ? 1.069 9.477 29.559 1.00 83.88 111 GLU A O 1
ATOM 938 N N . TYR A 1 112 ? -0.982 8.577 29.567 1.00 83.50 112 TYR A N 1
ATOM 939 C CA . TYR A 1 112 ? -1.408 9.216 30.812 1.00 83.50 112 TYR A CA 1
ATOM 940 C C . TYR A 1 112 ? -0.535 8.820 32.015 1.00 83.50 112 TYR A C 1
ATOM 942 O O . TYR A 1 112 ? -0.129 9.681 32.795 1.00 83.50 112 TYR A O 1
ATOM 950 N N . GLU A 1 113 ? -0.178 7.538 32.137 1.00 84.12 113 GLU A N 1
ATOM 951 C CA . GLU A 1 113 ? 0.726 7.039 33.185 1.00 84.12 113 GLU A CA 1
ATOM 952 C C . GLU A 1 113 ? 2.122 7.668 33.115 1.00 84.12 113 GLU A C 1
ATOM 954 O O . GLU A 1 113 ? 2.749 7.873 34.151 1.00 84.12 113 GLU A O 1
ATOM 959 N N . SER A 1 114 ? 2.601 8.042 31.924 1.00 84.38 114 SER A N 1
ATOM 960 C CA . SER A 1 114 ? 3.905 8.704 31.778 1.00 84.38 114 SER A CA 1
ATOM 961 C C . SER A 1 114 ? 3.956 10.112 32.394 1.00 84.38 114 SER A C 1
ATOM 963 O O . SER A 1 114 ? 5.040 10.659 32.610 1.00 84.38 114 SER A O 1
ATOM 965 N N . HIS A 1 115 ? 2.794 10.694 32.707 1.00 83.06 115 HIS A N 1
ATOM 966 C CA . HIS A 1 115 ? 2.655 12.058 33.214 1.00 83.06 115 HIS A CA 1
ATOM 967 C C . HIS A 1 115 ? 2.216 12.137 34.679 1.00 83.06 115 HIS A C 1
ATOM 969 O O . HIS A 1 115 ? 2.107 13.240 35.218 1.00 83.06 115 HIS A O 1
ATOM 975 N N . ILE A 1 116 ? 1.966 11.000 35.332 1.00 81.44 116 ILE A N 1
ATOM 976 C CA . ILE A 1 116 ? 1.381 10.953 36.674 1.00 81.44 116 ILE A CA 1
ATOM 977 C C . ILE A 1 116 ? 2.240 10.101 37.592 1.00 81.44 116 ILE A C 1
ATOM 979 O O . ILE A 1 116 ? 2.771 9.063 37.206 1.00 81.44 116 ILE A O 1
ATOM 983 N N . LYS A 1 117 ? 2.389 10.548 38.841 1.00 75.31 117 LYS A N 1
ATOM 984 C CA . LYS A 1 117 ? 3.090 9.762 39.856 1.00 75.31 117 LYS A CA 1
ATOM 985 C C . LYS A 1 117 ? 2.254 8.533 40.182 1.00 75.31 117 LYS A C 1
ATOM 987 O O . LYS A 1 117 ? 1.063 8.651 40.435 1.00 75.31 117 LYS A O 1
ATOM 992 N N . GLU A 1 118 ? 2.883 7.366 40.249 1.00 67.25 118 GLU A N 1
ATOM 993 C CA . GLU A 1 118 ? 2.203 6.079 40.465 1.00 67.25 118 GLU A CA 1
ATOM 994 C C . GLU A 1 118 ? 1.259 6.073 41.688 1.00 67.25 118 GLU A C 1
ATOM 996 O O . GLU A 1 118 ? 0.220 5.419 41.684 1.00 67.25 118 GLU A O 1
ATOM 1001 N N . THR A 1 119 ? 1.563 6.886 42.705 1.00 62.78 119 THR A N 1
ATOM 1002 C CA . THR A 1 119 ? 0.752 7.091 43.917 1.00 62.78 119 THR A CA 1
ATOM 1003 C C . THR A 1 119 ? -0.581 7.819 43.699 1.00 62.78 119 THR A C 1
ATOM 1005 O O . THR A 1 119 ? -1.405 7.847 44.608 1.00 62.78 119 THR A O 1
ATOM 1008 N N . GLU A 1 120 ? -0.792 8.435 42.536 1.00 68.44 120 GLU A N 1
ATOM 1009 C CA . GLU A 1 120 ? -1.989 9.213 42.177 1.00 68.44 120 GLU A CA 1
ATOM 1010 C C . GLU A 1 120 ? -2.932 8.442 41.231 1.00 68.44 120 GLU A C 1
ATOM 1012 O O . GLU A 1 120 ? -4.021 8.918 40.910 1.00 68.44 120 GLU A O 1
ATOM 1017 N N . LEU A 1 121 ? -2.553 7.231 40.799 1.00 70.88 121 LEU A N 1
ATOM 1018 C CA . LEU A 1 121 ? -3.396 6.384 39.955 1.00 70.88 121 LEU A CA 1
ATOM 1019 C C . LEU A 1 121 ? -4.523 5.742 40.773 1.00 70.88 121 LEU A C 1
ATOM 1021 O O . LEU A 1 121 ? -4.298 4.974 41.709 1.00 70.88 121 LEU A O 1
ATOM 1025 N N . TYR A 1 122 ? -5.767 6.017 40.384 1.00 76.56 122 TYR A N 1
ATOM 1026 C CA . TYR A 1 122 ? -6.941 5.424 41.021 1.00 76.56 122 TYR A CA 1
ATOM 1027 C C . TYR A 1 122 ? -6.990 3.896 40.798 1.00 76.56 122 TYR A C 1
ATOM 1029 O O . TYR A 1 122 ? -6.860 3.448 39.658 1.00 76.56 122 TYR A O 1
ATOM 1037 N N . PRO A 1 123 ? -7.285 3.070 41.821 1.00 77.06 123 PRO A N 1
ATOM 1038 C CA . PRO A 1 123 ? -7.349 1.607 41.682 1.00 77.06 123 PRO A CA 1
ATOM 1039 C C . PRO A 1 123 ? -8.272 1.108 40.557 1.00 77.06 123 PRO A C 1
ATOM 1041 O O . PRO A 1 123 ? -7.943 0.157 39.849 1.00 77.06 123 PRO A O 1
ATOM 1044 N N . ASN A 1 124 ? -9.401 1.791 40.334 1.00 81.31 124 ASN A N 1
ATOM 1045 C CA . ASN A 1 124 ? -10.351 1.454 39.268 1.00 81.31 124 ASN A CA 1
ATOM 1046 C C . ASN A 1 124 ? -9.754 1.614 37.864 1.00 81.31 124 ASN A C 1
ATOM 1048 O O . ASN A 1 124 ? -10.130 0.887 36.951 1.00 81.31 124 ASN A O 1
ATOM 1052 N N . TYR A 1 125 ? -8.815 2.542 37.686 1.00 81.94 125 TYR A N 1
ATOM 1053 C CA . TYR A 1 125 ? -8.164 2.772 36.401 1.00 81.94 125 TYR A CA 1
ATOM 1054 C C . TYR A 1 125 ? -7.270 1.591 36.006 1.00 81.94 125 TYR A C 1
ATOM 1056 O O . TYR A 1 125 ? -7.368 1.092 34.886 1.00 81.94 125 TYR A O 1
ATOM 1064 N N . LYS A 1 126 ? -6.463 1.088 36.950 1.00 84.00 126 LYS A N 1
ATOM 1065 C CA . LYS A 1 126 ? -5.601 -0.079 36.725 1.00 84.00 126 LYS A CA 1
ATOM 1066 C C . LYS A 1 126 ? -6.424 -1.313 36.338 1.00 84.00 126 LYS A C 1
ATOM 1068 O O . LYS A 1 126 ? -6.112 -1.968 35.349 1.00 84.00 126 LYS A O 1
ATOM 1073 N N . LEU A 1 127 ? -7.530 -1.554 37.047 1.00 87.75 127 LEU A N 1
ATOM 1074 C CA . LEU A 1 127 ? -8.460 -2.649 36.750 1.00 87.75 127 LEU A CA 1
ATOM 1075 C C . LEU A 1 127 ? -9.092 -2.530 35.354 1.00 87.75 127 LEU A C 1
ATOM 1077 O O . LEU A 1 127 ? -9.235 -3.531 34.653 1.00 87.75 127 LEU A O 1
ATOM 1081 N N . LEU A 1 128 ? -9.463 -1.317 34.925 1.00 88.81 128 LEU A N 1
ATOM 1082 C CA . LEU A 1 128 ? -10.013 -1.088 33.585 1.00 88.81 128 LEU A CA 1
ATOM 1083 C C . LEU A 1 128 ? -8.973 -1.352 32.490 1.00 88.81 128 LEU A C 1
ATOM 1085 O O . LEU A 1 128 ? -9.298 -2.006 31.499 1.00 88.81 128 LEU A O 1
ATOM 1089 N N . LYS A 1 129 ? -7.729 -0.892 32.673 1.00 89.12 129 LYS A N 1
ATOM 1090 C CA . LYS A 1 129 ? -6.620 -1.151 31.743 1.00 89.12 129 LYS A CA 1
ATOM 1091 C C . LYS A 1 129 ? -6.324 -2.644 31.620 1.00 89.12 129 LYS A C 1
ATOM 1093 O O . LYS A 1 129 ? -6.262 -3.154 30.505 1.00 89.12 129 LYS A O 1
ATOM 1098 N N . GLU A 1 130 ? -6.202 -3.347 32.744 1.00 90.69 130 GLU A N 1
ATOM 1099 C CA . GLU A 1 130 ? -5.983 -4.798 32.773 1.00 90.69 130 GLU A CA 1
ATOM 1100 C C . GLU A 1 130 ? -7.136 -5.545 32.081 1.00 90.69 130 GLU A C 1
ATOM 1102 O O . GLU A 1 130 ? -6.899 -6.382 31.214 1.00 90.69 130 GLU A O 1
ATOM 1107 N N . SER A 1 131 ? -8.391 -5.178 32.367 1.00 90.81 131 SER A N 1
ATOM 1108 C CA . SER A 1 131 ? -9.571 -5.756 31.705 1.00 90.81 131 SER A CA 1
ATOM 1109 C C . SER A 1 131 ? -9.585 -5.514 30.191 1.00 90.81 131 SER A C 1
ATOM 1111 O O . SER A 1 131 ? -9.917 -6.416 29.417 1.00 90.81 131 SER A O 1
ATOM 1113 N N . ALA A 1 132 ? -9.197 -4.318 29.741 1.00 90.00 132 ALA A N 1
ATOM 1114 C CA . ALA A 1 132 ? -9.085 -4.013 28.319 1.00 90.00 132 ALA A CA 1
ATOM 1115 C C . ALA A 1 132 ? -7.982 -4.845 27.648 1.00 90.00 132 ALA A C 1
ATOM 1117 O O . ALA A 1 132 ? -8.215 -5.417 26.584 1.00 90.00 132 ALA A O 1
ATOM 1118 N N . GLN A 1 133 ? -6.812 -4.968 28.284 1.00 90.19 133 GLN A N 1
ATOM 1119 C CA . GLN A 1 133 ? -5.707 -5.792 27.790 1.00 90.19 133 GLN A CA 1
ATOM 1120 C C . GLN A 1 133 ? -6.099 -7.268 27.685 1.00 90.19 133 GLN A C 1
ATOM 1122 O O . GLN A 1 133 ? -5.808 -7.900 26.671 1.00 90.19 133 GLN A O 1
ATOM 1127 N N . GLU A 1 134 ? -6.791 -7.813 28.686 1.00 90.19 134 GLU A N 1
ATOM 1128 C CA . GLU A 1 134 ? -7.300 -9.185 28.636 1.00 90.19 134 GLU A CA 1
ATOM 1129 C C . GLU A 1 134 ? -8.322 -9.366 27.509 1.00 90.19 134 GLU A C 1
ATOM 1131 O O . GLU A 1 134 ? -8.220 -10.320 26.742 1.00 90.19 134 GLU A O 1
ATOM 1136 N N . GLN A 1 135 ? -9.245 -8.417 27.313 1.00 88.06 135 GLN A N 1
ATOM 1137 C CA . GLN A 1 135 ? -10.175 -8.471 26.181 1.00 88.06 135 GLN A CA 1
ATOM 1138 C C . GLN A 1 135 ? -9.459 -8.431 24.827 1.00 88.06 135 GLN A C 1
ATOM 1140 O O . GLN A 1 135 ? -9.858 -9.162 23.926 1.00 88.06 135 GLN A O 1
ATOM 1145 N N . VAL A 1 136 ? -8.400 -7.628 24.674 1.00 86.00 136 VAL A N 1
ATOM 1146 C CA . VAL A 1 136 ? -7.602 -7.604 23.438 1.00 86.00 136 VAL A CA 1
ATOM 1147 C C . VAL A 1 136 ? -6.897 -8.939 23.206 1.00 86.00 136 VAL A C 1
ATOM 1149 O O . VAL A 1 136 ? -6.910 -9.431 22.083 1.00 86.00 136 VAL A O 1
ATOM 1152 N N . LYS A 1 137 ? -6.345 -9.567 24.253 1.00 86.44 137 LYS A N 1
ATOM 1153 C CA . LYS A 1 137 ? -5.685 -10.884 24.157 1.00 86.44 137 LYS A CA 1
ATOM 1154 C C . LYS A 1 137 ? -6.631 -12.010 23.741 1.00 86.44 137 LYS A C 1
ATOM 1156 O O . LYS A 1 137 ? -6.175 -12.974 23.133 1.00 86.44 137 LYS A O 1
ATOM 1161 N N . LEU A 1 138 ? -7.927 -11.902 24.051 1.00 85.19 138 LEU A N 1
ATOM 1162 C CA . LEU A 1 138 ? -8.932 -12.858 23.568 1.00 85.19 138 LEU A CA 1
ATOM 1163 C C . LEU A 1 138 ? -9.085 -12.817 22.041 1.00 85.19 138 LEU A C 1
ATOM 1165 O O . LEU A 1 138 ? -9.569 -13.782 21.448 1.00 85.19 138 LEU A O 1
ATOM 1169 N N . PHE A 1 139 ? -8.672 -11.724 21.398 1.00 85.38 139 PHE A N 1
ATOM 1170 C CA . PHE A 1 139 ? -8.635 -11.613 19.950 1.00 85.38 139 PHE A CA 1
ATOM 1171 C C . PHE A 1 139 ? -7.255 -12.014 19.430 1.00 85.38 139 PHE A C 1
ATOM 1173 O O . PHE A 1 139 ? -6.257 -11.333 19.664 1.00 85.38 139 PHE A O 1
ATOM 1180 N N . ASP A 1 140 ? -7.194 -13.090 18.645 1.00 87.81 140 ASP A N 1
ATOM 1181 C CA . ASP A 1 140 ? -5.983 -13.431 17.897 1.00 87.81 140 ASP A CA 1
ATOM 1182 C C . ASP A 1 140 ? -5.857 -12.522 16.665 1.00 87.81 140 ASP A C 1
ATOM 1184 O O . ASP A 1 140 ? -6.111 -12.912 15.525 1.00 87.81 140 ASP A O 1
ATOM 1188 N N . LEU A 1 141 ? -5.511 -11.256 16.910 1.00 85.75 141 LEU A N 1
ATOM 1189 C CA . LEU A 1 141 ? -5.385 -10.237 15.871 1.00 85.75 141 LEU A CA 1
ATOM 1190 C C . LEU A 1 141 ? -4.381 -10.618 14.794 1.00 85.75 141 LEU A C 1
ATOM 1192 O O . LEU A 1 141 ? -4.625 -10.363 13.620 1.00 85.75 141 LEU A O 1
ATOM 1196 N N . LYS A 1 142 ? -3.275 -11.260 15.181 1.00 86.81 142 LYS A N 1
ATOM 1197 C CA . LYS A 1 142 ? -2.268 -11.728 14.227 1.00 86.81 142 LYS A CA 1
ATOM 1198 C C . LYS A 1 142 ? -2.872 -12.745 13.267 1.00 86.81 142 LYS A C 1
ATOM 1200 O O . LYS A 1 142 ? -2.671 -12.625 12.062 1.00 86.81 142 LYS A O 1
ATOM 1205 N N . LYS A 1 143 ? -3.642 -13.707 13.783 1.00 90.12 143 LYS A N 1
ATOM 1206 C CA . LYS A 1 143 ? -4.363 -14.675 12.953 1.00 90.12 143 LYS A CA 1
ATOM 1207 C C . LYS A 1 143 ? -5.403 -14.002 12.060 1.00 90.12 143 LYS A C 1
ATOM 1209 O O . LYS A 1 143 ? -5.424 -14.286 10.871 1.00 90.12 143 LYS A O 1
ATOM 1214 N N . ILE A 1 144 ? -6.216 -13.094 12.598 1.00 90.44 144 ILE A N 1
ATOM 1215 C CA . ILE A 1 144 ? -7.258 -12.386 11.834 1.00 90.44 144 ILE A CA 1
ATOM 1216 C C . ILE A 1 144 ? -6.643 -11.576 10.688 1.00 90.44 144 ILE A C 1
ATOM 1218 O O . ILE A 1 144 ? -7.090 -11.689 9.548 1.00 90.44 144 ILE A O 1
ATOM 1222 N N . ILE A 1 145 ? -5.604 -10.785 10.976 1.00 89.56 145 ILE A N 1
ATOM 1223 C CA . ILE A 1 145 ? -4.894 -9.986 9.970 1.00 89.56 145 ILE A CA 1
ATOM 1224 C C . ILE A 1 145 ? -4.313 -10.907 8.903 1.00 89.56 145 ILE A C 1
ATOM 1226 O O . ILE A 1 145 ? -4.533 -10.675 7.718 1.00 89.56 145 ILE A O 1
ATOM 1230 N N . LYS A 1 146 ? -3.643 -11.989 9.309 1.00 87.44 146 LYS A N 1
ATOM 1231 C CA . LYS A 1 146 ? -3.087 -12.959 8.368 1.00 87.44 146 LYS A CA 1
ATOM 1232 C C . LYS A 1 146 ? -4.173 -13.567 7.476 1.00 87.44 146 LYS A C 1
ATOM 1234 O O . LYS A 1 146 ? -4.037 -13.546 6.259 1.00 87.44 146 LYS A O 1
ATOM 1239 N N . GLU A 1 147 ? -5.274 -14.045 8.050 1.00 88.62 147 GLU A N 1
ATOM 1240 C CA . GLU A 1 147 ? -6.359 -14.680 7.297 1.00 88.62 147 GLU A CA 1
ATOM 1241 C C . GLU A 1 147 ? -7.065 -13.725 6.328 1.00 88.62 147 GLU A C 1
ATOM 1243 O O . GLU A 1 147 ? -7.527 -14.170 5.273 1.00 88.62 147 GLU A O 1
ATOM 1248 N N . LEU A 1 148 ? -7.196 -12.445 6.689 1.00 89.06 148 LEU A N 1
ATOM 1249 C CA . LEU A 1 148 ? -7.900 -11.437 5.893 1.00 89.06 148 LEU A CA 1
ATOM 1250 C C . LEU A 1 148 ? -6.996 -10.690 4.909 1.00 89.06 148 LEU A C 1
ATOM 1252 O O . LEU A 1 148 ? -7.485 -10.259 3.876 1.00 89.06 148 LEU A O 1
ATOM 1256 N N . PHE A 1 149 ? -5.705 -10.534 5.181 1.00 87.44 149 PHE A N 1
ATOM 1257 C CA . PHE A 1 149 ? -4.843 -9.660 4.376 1.00 87.44 149 PHE A CA 1
ATOM 1258 C C . PHE A 1 149 ? -3.593 -10.329 3.831 1.00 87.44 149 PHE A C 1
ATOM 1260 O O . PHE A 1 149 ? 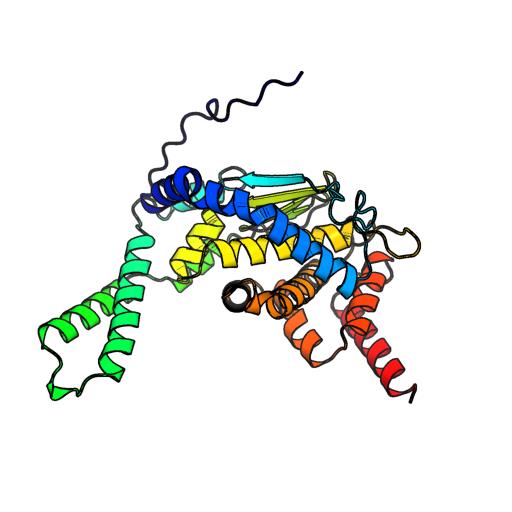-3.034 -9.810 2.878 1.00 87.44 149 PHE A O 1
ATOM 1267 N N . THR A 1 150 ? -3.155 -11.463 4.380 1.00 78.06 150 THR A N 1
ATOM 1268 C CA . THR A 1 150 ? -1.952 -12.167 3.903 1.00 78.06 150 THR A CA 1
ATOM 1269 C C . THR A 1 150 ? -2.328 -13.421 3.120 1.00 78.06 150 THR A C 1
ATOM 1271 O O . THR A 1 150 ? -1.935 -13.583 1.970 1.00 78.06 150 THR A O 1
ATOM 1274 N N . ASP A 1 151 ? -3.157 -14.281 3.709 1.00 73.44 151 ASP A N 1
ATOM 1275 C CA . ASP A 1 151 ? -3.646 -15.516 3.084 1.00 73.44 151 ASP A CA 1
ATOM 1276 C C . ASP A 1 151 ? -4.732 -15.228 2.035 1.00 73.44 151 ASP A C 1
ATOM 1278 O O . ASP A 1 151 ? -5.095 -16.091 1.238 1.00 73.44 151 ASP A O 1
ATOM 1282 N N . LEU A 1 152 ? -5.283 -14.013 2.076 1.00 65.25 152 LEU A N 1
ATOM 1283 C CA . LEU A 1 152 ? -6.290 -13.514 1.152 1.00 65.25 152 LEU A CA 1
ATOM 1284 C C . LEU A 1 152 ? -5.716 -12.765 -0.043 1.00 65.25 152 LEU A C 1
ATOM 1286 O O . LEU A 1 152 ? -6.494 -12.417 -0.932 1.00 65.25 152 LEU A O 1
ATOM 1290 N N . ILE A 1 153 ? -4.403 -12.506 -0.070 1.00 60.53 153 ILE A N 1
ATOM 1291 C CA . ILE A 1 153 ? -3.778 -11.889 -1.235 1.00 60.53 153 ILE A CA 1
ATOM 1292 C C . ILE A 1 153 ? -4.100 -12.795 -2.408 1.00 60.53 153 ILE A C 1
ATOM 1294 O O . ILE A 1 153 ? -3.684 -13.955 -2.469 1.00 60.53 153 ILE A O 1
ATOM 1298 N N . LEU A 1 154 ? -4.918 -12.254 -3.307 1.00 55.91 154 LEU A N 1
ATOM 1299 C CA . LEU A 1 154 ? -5.263 -12.857 -4.574 1.00 55.91 154 LEU A CA 1
ATOM 1300 C C . LEU A 1 154 ? -3.969 -12.844 -5.386 1.00 55.91 154 LEU A C 1
ATOM 1302 O O . LEU A 1 154 ? -3.742 -11.93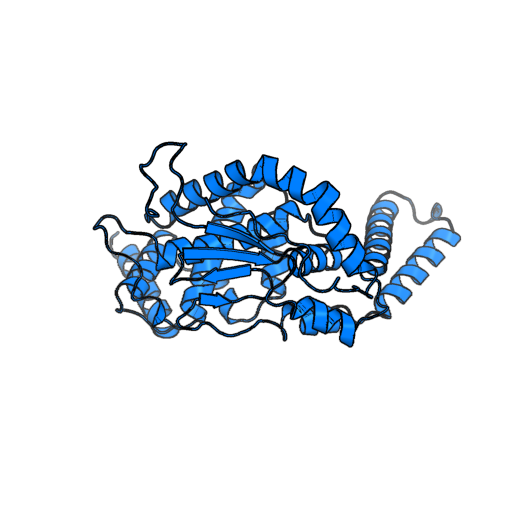9 -6.178 1.00 55.91 154 LEU A O 1
ATOM 1306 N N . ASN A 1 155 ? -3.081 -13.804 -5.109 1.00 51.06 155 ASN A N 1
ATOM 1307 C CA . ASN A 1 155 ? -1.749 -13.971 -5.689 1.00 51.06 155 ASN A CA 1
ATOM 1308 C C . ASN A 1 155 ? -1.858 -14.348 -7.173 1.00 51.06 155 ASN A C 1
ATOM 1310 O O . ASN A 1 155 ? -1.431 -15.415 -7.603 1.00 51.06 155 ASN A O 1
ATOM 1314 N N . GLN A 1 156 ? -2.497 -13.493 -7.959 1.00 52.62 156 GLN A N 1
ATOM 1315 C CA . GLN A 1 156 ? -2.665 -13.632 -9.388 1.00 52.62 156 GLN A CA 1
ATOM 1316 C C . GLN A 1 156 ? -2.228 -12.320 -10.016 1.00 52.62 156 GLN A C 1
ATOM 1318 O O . GLN A 1 156 ? -2.992 -11.362 -10.133 1.00 52.62 156 GLN A O 1
ATOM 1323 N N . THR A 1 157 ? -0.958 -12.296 -10.398 1.00 53.56 157 THR A N 1
ATOM 1324 C CA . THR A 1 157 ? -0.537 -11.505 -11.546 1.00 53.56 157 THR A CA 1
ATOM 1325 C C . THR A 1 157 ? -0.940 -12.337 -12.755 1.00 53.56 157 THR A C 1
ATOM 1327 O O . THR A 1 157 ? -0.423 -13.438 -12.940 1.00 53.56 157 THR A O 1
ATOM 1330 N N . ASN A 1 158 ? -1.932 -11.886 -13.510 1.00 57.19 158 ASN A N 1
ATOM 1331 C CA . ASN A 1 158 ? -2.342 -12.538 -14.750 1.00 57.19 158 ASN A CA 1
ATOM 1332 C C . ASN A 1 158 ? -2.261 -11.528 -15.898 1.00 57.19 158 ASN A C 1
ATOM 1334 O O . ASN A 1 158 ? -1.929 -10.362 -15.687 1.00 57.19 158 ASN A O 1
ATOM 1338 N N . GLU A 1 159 ? -2.537 -11.976 -17.121 1.00 55.44 159 GLU A N 1
ATOM 1339 C CA . GLU A 1 159 ? -2.490 -11.106 -18.305 1.00 55.44 159 GLU A CA 1
ATOM 1340 C C . GLU A 1 159 ? -3.414 -9.876 -18.179 1.00 55.44 159 GLU A C 1
ATOM 1342 O O . GLU A 1 159 ? -3.159 -8.846 -18.806 1.00 55.44 159 GLU A O 1
ATOM 1347 N N . ASP A 1 160 ? -4.437 -9.948 -17.321 1.00 62.59 160 ASP A N 1
ATOM 1348 C CA . ASP A 1 160 ? -5.421 -8.887 -17.122 1.00 62.59 160 ASP A CA 1
ATOM 1349 C C . ASP A 1 160 ? -4.993 -7.823 -16.096 1.00 62.59 160 ASP A C 1
ATOM 1351 O O . ASP A 1 160 ? -5.452 -6.678 -16.186 1.00 62.59 160 ASP A O 1
ATOM 1355 N N . GLY A 1 161 ? -4.099 -8.138 -15.148 1.00 69.38 161 GLY A N 1
ATOM 1356 C CA . GLY A 1 161 ? -3.651 -7.156 -14.160 1.00 69.38 161 GLY A CA 1
ATOM 1357 C C . GLY A 1 161 ? -2.857 -7.677 -12.963 1.00 69.38 161 GLY A C 1
ATOM 1358 O O . GLY A 1 161 ? -2.575 -8.868 -12.805 1.00 69.38 161 GLY A O 1
ATOM 1359 N N . ILE A 1 162 ? -2.513 -6.724 -12.097 1.00 75.88 162 ILE A N 1
ATOM 1360 C CA . ILE A 1 162 ? -1.886 -6.944 -10.794 1.00 75.88 162 ILE A CA 1
ATOM 1361 C C . ILE A 1 162 ? -2.973 -6.802 -9.746 1.00 75.88 162 ILE A C 1
ATOM 1363 O O . ILE A 1 162 ? -3.570 -5.736 -9.606 1.00 75.88 162 ILE A O 1
ATOM 1367 N N . ASN A 1 163 ? -3.261 -7.906 -9.064 1.00 78.00 163 ASN A N 1
ATOM 1368 C CA . ASN A 1 163 ? -4.359 -7.988 -8.118 1.00 78.00 163 ASN A CA 1
ATOM 1369 C C . ASN A 1 163 ? -3.836 -8.105 -6.686 1.00 78.00 163 ASN A C 1
ATOM 1371 O O . ASN A 1 163 ? -3.015 -8.975 -6.382 1.00 78.00 163 ASN A O 1
ATOM 1375 N N . ASP A 1 164 ? -4.372 -7.258 -5.816 1.00 84.25 164 ASP A N 1
ATOM 1376 C CA . ASP A 1 164 ? -4.173 -7.262 -4.372 1.00 84.25 164 ASP A CA 1
ATOM 1377 C C . ASP A 1 164 ? -5.547 -7.152 -3.675 1.00 84.25 164 ASP A C 1
ATOM 1379 O O . ASP A 1 164 ? -6.566 -6.837 -4.293 1.00 84.25 164 ASP A O 1
ATOM 1383 N N . VAL A 1 165 ? -5.601 -7.449 -2.380 1.00 89.75 165 VAL A N 1
ATOM 1384 C CA . VAL A 1 165 ? -6.805 -7.315 -1.551 1.00 89.75 165 VAL A CA 1
ATOM 1385 C C . VAL A 1 165 ? -7.171 -5.849 -1.298 1.00 89.75 165 VAL A C 1
ATOM 1387 O O . VAL A 1 165 ? -8.326 -5.547 -1.014 1.00 89.75 165 VAL A O 1
ATOM 1390 N N . LEU A 1 166 ? -6.209 -4.925 -1.398 1.00 93.88 166 LEU A N 1
ATOM 1391 C CA . LEU A 1 166 ? -6.429 -3.492 -1.145 1.00 93.88 166 LEU A CA 1
ATOM 1392 C C . LEU A 1 166 ? -6.692 -2.676 -2.417 1.00 93.88 166 LEU A C 1
ATOM 1394 O O . LEU A 1 166 ? -7.374 -1.648 -2.365 1.00 93.88 166 LEU A O 1
ATOM 1398 N N . GLY A 1 167 ? -6.165 -3.129 -3.549 1.00 93.94 167 GLY A N 1
ATOM 1399 C CA . GLY A 1 167 ? -6.249 -2.438 -4.825 1.00 93.94 167 GLY A CA 1
ATOM 1400 C C . GLY A 1 167 ? -5.832 -3.337 -5.978 1.00 93.94 167 GLY A C 1
ATOM 1401 O O . GLY A 1 167 ? -5.388 -4.471 -5.790 1.00 93.94 167 GLY A O 1
ATOM 1402 N N . SER A 1 168 ? -6.077 -2.889 -7.199 1.00 93.12 168 SER A N 1
ATOM 1403 C CA . SER A 1 168 ? -5.628 -3.594 -8.395 1.00 93.12 168 SER A CA 1
ATOM 1404 C C . SER A 1 168 ? -5.394 -2.625 -9.542 1.00 93.12 168 SER A C 1
ATOM 1406 O O . SER A 1 168 ? -6.171 -1.688 -9.746 1.00 93.12 168 SER A O 1
ATOM 1408 N N . TYR A 1 169 ? -4.380 -2.917 -10.350 1.00 93.19 169 TYR A N 1
ATOM 1409 C CA . TYR A 1 169 ? -4.145 -2.255 -11.623 1.00 93.19 169 TYR A CA 1
ATOM 1410 C C . TYR A 1 169 ? -4.377 -3.226 -12.785 1.00 93.19 169 TYR A C 1
ATOM 1412 O O . TYR A 1 169 ? -3.676 -4.226 -12.942 1.00 93.19 169 TYR A O 1
ATOM 1420 N N . PHE A 1 170 ? -5.346 -2.897 -13.636 1.00 90.62 170 PHE A N 1
ATOM 1421 C CA . PHE A 1 170 ? -5.700 -3.642 -14.839 1.00 90.62 170 PHE A CA 1
ATOM 1422 C C . PHE A 1 170 ? -4.958 -3.069 -16.041 1.00 90.62 170 PHE A C 1
ATOM 1424 O O . PHE A 1 170 ? -5.235 -1.946 -16.482 1.00 90.62 170 PHE A O 1
ATOM 1431 N N . ILE A 1 171 ? -4.029 -3.854 -16.584 1.00 87.44 171 ILE A N 1
ATOM 1432 C CA . ILE A 1 171 ? -3.089 -3.419 -17.624 1.00 87.44 171 ILE A CA 1
ATOM 1433 C C . ILE A 1 171 ? -3.830 -3.136 -18.936 1.00 87.44 171 ILE A C 1
ATOM 1435 O O . ILE A 1 171 ? -3.621 -2.095 -19.559 1.00 87.44 171 ILE A O 1
ATOM 1439 N N . THR A 1 172 ? -4.727 -4.040 -19.340 1.00 85.56 172 THR A N 1
ATOM 1440 C CA . THR A 1 172 ? -5.439 -3.980 -20.628 1.00 85.56 172 THR A CA 1
ATOM 1441 C C . THR A 1 172 ? -6.382 -2.783 -20.714 1.00 85.56 172 THR A C 1
ATOM 1443 O O . THR A 1 172 ? -6.413 -2.081 -21.724 1.00 85.56 172 THR A O 1
ATOM 1446 N N . THR A 1 173 ? -7.118 -2.509 -19.636 1.00 87.88 173 THR A N 1
ATOM 1447 C CA . THR A 1 173 ? -8.071 -1.393 -19.562 1.00 87.88 173 THR A CA 1
ATOM 1448 C C . THR A 1 173 ? -7.472 -0.112 -18.987 1.00 87.88 173 THR A C 1
ATOM 1450 O O . THR A 1 173 ? -8.189 0.881 -18.885 1.00 87.88 173 THR A O 1
ATOM 1453 N N . GLN A 1 174 ? -6.199 -0.135 -18.573 1.00 90.06 174 GLN A N 1
ATOM 1454 C CA . GLN A 1 174 ? -5.515 0.960 -17.874 1.00 90.06 174 GLN A CA 1
ATOM 1455 C C . GLN A 1 174 ? -6.355 1.524 -16.719 1.00 90.06 174 GLN A C 1
ATOM 1457 O O . GLN A 1 174 ? -6.644 2.720 -16.641 1.00 90.06 174 GLN A O 1
ATOM 1462 N N . LYS A 1 175 ? -6.793 0.632 -15.832 1.00 92.81 175 LYS A N 1
ATOM 1463 C CA . LYS A 1 175 ? -7.740 0.954 -14.765 1.00 92.81 175 LYS A CA 1
ATOM 1464 C C . LYS A 1 175 ? -7.136 0.634 -13.408 1.00 92.81 175 LYS A C 1
ATOM 1466 O O . LYS A 1 175 ? -6.578 -0.439 -13.239 1.00 92.81 175 LYS A O 1
ATOM 1471 N N . ILE A 1 176 ? -7.275 1.545 -12.458 1.00 94.94 176 ILE A N 1
ATOM 1472 C CA . ILE A 1 176 ? -7.002 1.311 -11.044 1.00 94.94 176 ILE A CA 1
ATOM 1473 C C . ILE A 1 176 ? -8.339 1.103 -10.340 1.00 94.94 176 ILE A C 1
ATOM 1475 O O . ILE A 1 176 ? -9.241 1.935 -10.460 1.00 94.94 176 ILE A O 1
ATOM 1479 N N . GLU A 1 177 ? -8.445 0.026 -9.577 1.00 95.44 177 GLU A N 1
ATOM 1480 C CA . GLU A 1 177 ? -9.494 -0.177 -8.583 1.00 95.44 177 GLU A CA 1
ATOM 1481 C C . GLU A 1 177 ? -8.885 -0.089 -7.184 1.00 95.44 177 GLU A C 1
ATOM 1483 O O . GLU A 1 177 ? -7.839 -0.675 -6.922 1.00 95.44 177 GLU A O 1
ATOM 1488 N N . ILE A 1 178 ? -9.535 0.643 -6.280 1.00 96.56 178 ILE A N 1
ATOM 1489 C CA . ILE A 1 178 ? -9.200 0.653 -4.851 1.00 96.56 178 ILE A CA 1
ATOM 1490 C C . ILE A 1 178 ? -10.395 0.113 -4.073 1.00 96.56 178 ILE A C 1
ATOM 1492 O O . ILE A 1 178 ? -11.518 0.598 -4.244 1.00 96.56 178 ILE A O 1
ATOM 1496 N N . TYR A 1 179 ? -10.150 -0.856 -3.194 1.00 95.81 179 TYR A N 1
ATOM 1497 C CA . TYR A 1 179 ? -11.195 -1.553 -2.449 1.00 95.81 179 TYR A CA 1
ATOM 1498 C C . TYR A 1 179 ? -11.334 -0.957 -1.043 1.00 95.81 179 TYR A C 1
ATOM 1500 O O . TYR A 1 179 ? -10.514 -1.196 -0.156 1.00 95.81 179 TYR A O 1
ATOM 1508 N N . TYR A 1 180 ? -12.353 -0.127 -0.814 1.00 96.88 180 TYR A N 1
ATOM 1509 C CA . TYR A 1 180 ? -12.404 0.692 0.400 1.00 96.88 180 TYR A CA 1
ATOM 1510 C C . TYR A 1 180 ? -12.741 -0.095 1.673 1.00 96.88 180 TYR A C 1
ATOM 1512 O O . TYR A 1 180 ? -12.292 0.308 2.744 1.00 96.88 180 TYR A O 1
ATOM 1520 N N . VAL A 1 181 ? -13.486 -1.208 1.600 1.00 96.62 181 VAL A N 1
ATOM 1521 C CA . VAL A 1 181 ? -13.783 -2.032 2.786 1.00 96.62 181 VAL A CA 1
ATOM 1522 C C . VAL A 1 181 ? -12.515 -2.662 3.366 1.00 96.62 181 VAL A C 1
ATOM 1524 O O . VAL A 1 181 ? -12.259 -2.441 4.554 1.00 96.62 181 VAL A O 1
ATOM 1527 N N . PRO A 1 182 ? -11.691 -3.397 2.593 1.00 96.06 182 PRO A N 1
ATOM 1528 C CA . PRO A 1 182 ? -10.444 -3.939 3.120 1.00 96.06 182 PRO A CA 1
ATOM 1529 C C . PRO A 1 182 ? -9.457 -2.834 3.528 1.00 96.06 182 PRO A C 1
ATOM 1531 O O . PRO A 1 182 ? -8.850 -2.950 4.590 1.00 96.06 182 PRO A O 1
ATOM 1534 N N . VAL A 1 183 ? -9.365 -1.719 2.789 1.00 96.88 183 VAL A N 1
ATOM 1535 C CA . VAL A 1 183 ? -8.528 -0.565 3.179 1.00 96.88 183 VAL A CA 1
ATOM 1536 C C . VAL A 1 183 ? -8.947 0.006 4.538 1.00 96.88 183 VAL A C 1
ATOM 1538 O O . VAL A 1 183 ? -8.127 0.116 5.448 1.00 96.88 183 VAL A O 1
ATOM 1541 N N . MET A 1 184 ? -10.221 0.353 4.724 1.00 96.88 184 MET A N 1
ATOM 1542 C CA . MET A 1 184 ? -10.688 0.940 5.985 1.00 96.88 184 MET A CA 1
ATOM 1543 C C . MET A 1 184 ? -10.613 -0.060 7.141 1.00 96.88 184 MET A C 1
ATOM 1545 O O . MET A 1 184 ? -10.262 0.332 8.254 1.00 96.88 184 MET A O 1
ATOM 1549 N N . LEU A 1 185 ? -10.868 -1.349 6.896 1.00 96.50 185 LEU A N 1
ATOM 1550 C CA . LEU A 1 185 ? -10.720 -2.375 7.925 1.00 96.50 185 LEU A CA 1
ATOM 1551 C C . LEU A 1 185 ? -9.259 -2.550 8.356 1.00 96.50 185 LEU A C 1
ATOM 1553 O O . LEU A 1 185 ? -8.990 -2.609 9.556 1.00 96.50 185 LEU A O 1
ATOM 1557 N N . PHE A 1 186 ? -8.314 -2.577 7.412 1.00 95.44 186 PHE A N 1
ATOM 1558 C CA . PHE A 1 186 ? -6.885 -2.616 7.730 1.00 95.44 186 PHE A CA 1
ATOM 1559 C C . PHE A 1 186 ? -6.492 -1.407 8.586 1.00 95.44 186 PHE A C 1
ATOM 1561 O O . PHE A 1 186 ? -5.839 -1.546 9.620 1.00 95.44 186 PHE A O 1
ATOM 1568 N N . ALA A 1 187 ? -6.963 -0.216 8.215 1.00 94.81 187 ALA A N 1
ATOM 1569 C CA . ALA A 1 187 ? -6.709 0.986 8.993 1.00 94.81 187 ALA A CA 1
ATOM 1570 C C . ALA A 1 187 ? -7.312 0.930 10.408 1.00 94.81 187 ALA A C 1
ATOM 1572 O O . ALA A 1 187 ? -6.657 1.363 11.352 1.00 94.81 187 ALA A O 1
ATOM 1573 N N . ILE A 1 188 ? -8.510 0.363 10.592 1.00 93.69 188 ILE A N 1
ATOM 1574 C CA . ILE A 1 188 ? -9.104 0.150 11.924 1.00 93.69 188 ILE A CA 1
ATOM 1575 C C . ILE A 1 188 ? -8.226 -0.779 12.768 1.00 93.69 188 ILE A C 1
ATOM 1577 O O . ILE A 1 188 ? -7.936 -0.461 13.920 1.00 93.69 188 ILE A O 1
ATOM 1581 N N . LEU A 1 189 ? -7.795 -1.906 12.198 1.00 92.25 189 LEU A N 1
ATOM 1582 C CA . LEU A 1 189 ? -7.010 -2.927 12.900 1.00 92.25 189 LEU A CA 1
ATOM 1583 C C . LEU A 1 189 ? -5.620 -2.439 13.321 1.00 92.25 189 LEU A C 1
ATOM 1585 O O . LEU A 1 189 ? -5.101 -2.878 14.346 1.00 92.25 189 LEU A O 1
ATOM 1589 N N . HIS A 1 190 ? -5.045 -1.516 12.554 1.00 91.06 190 HIS A N 1
ATOM 1590 C CA . HIS A 1 190 ? -3.708 -0.970 12.782 1.00 91.06 190 HIS A CA 1
ATOM 1591 C C . HIS A 1 190 ? -3.702 0.468 13.322 1.00 91.06 190 HIS A C 1
ATOM 1593 O O . HIS A 1 190 ? -2.640 1.078 13.422 1.00 91.06 190 HIS A O 1
ATOM 1599 N N . ASN A 1 191 ? -4.872 1.013 13.666 1.00 90.25 191 ASN A N 1
ATOM 1600 C CA . ASN A 1 191 ? -5.055 2.397 14.106 1.00 90.25 191 ASN A CA 1
ATOM 1601 C C . ASN A 1 191 ? -4.405 3.441 13.173 1.00 90.25 191 ASN A C 1
ATOM 1603 O O . ASN A 1 191 ? -3.683 4.344 13.598 1.00 90.25 191 ASN A O 1
ATOM 1607 N N . LEU A 1 192 ? -4.639 3.296 11.869 1.00 92.81 192 LEU A N 1
ATOM 1608 C CA . LEU A 1 192 ? -4.131 4.196 10.836 1.00 92.81 192 LEU A CA 1
ATOM 1609 C C . LEU A 1 192 ? -5.213 5.183 10.380 1.00 92.81 192 LEU A C 1
ATOM 1611 O O . LEU A 1 192 ? -6.413 4.917 10.437 1.00 92.81 192 LEU A O 1
ATOM 1615 N N . SER A 1 193 ? -4.775 6.319 9.841 1.00 93.12 193 SER A N 1
ATOM 1616 C CA . SER A 1 193 ? -5.648 7.235 9.100 1.00 93.12 193 SER A CA 1
ATOM 1617 C C . SER A 1 193 ? -6.111 6.591 7.790 1.00 93.12 193 SER A C 1
ATOM 1619 O O . SER A 1 193 ? -5.284 6.133 6.997 1.00 93.12 193 SER A O 1
ATOM 1621 N N . TYR A 1 194 ? -7.422 6.625 7.522 1.00 94.31 194 TYR A N 1
ATOM 1622 C CA . TYR A 1 194 ? -7.992 6.131 6.261 1.00 94.31 194 TYR A CA 1
ATOM 1623 C C . TYR A 1 194 ? -7.406 6.863 5.055 1.00 94.31 194 TYR A C 1
ATOM 1625 O O . TYR A 1 194 ? -7.062 6.236 4.060 1.00 94.31 194 TYR A O 1
ATOM 1633 N N . SER A 1 195 ? -7.234 8.185 5.164 1.00 94.75 195 SER A N 1
ATOM 1634 C CA . SER A 1 195 ? -6.660 9.011 4.097 1.00 94.75 195 SER A CA 1
ATOM 1635 C C . SER A 1 195 ? -5.210 8.628 3.804 1.00 94.75 195 SER A C 1
ATOM 1637 O O . SER A 1 195 ? -4.827 8.478 2.643 1.00 94.75 195 SER A O 1
ATOM 1639 N N . SER A 1 196 ? -4.412 8.409 4.853 1.00 95.31 196 SER A N 1
ATOM 1640 C CA . SER A 1 196 ? -2.999 8.054 4.714 1.00 95.31 196 SER A CA 1
ATOM 1641 C C . SER A 1 196 ? -2.848 6.672 4.076 1.00 95.31 196 SER A C 1
ATOM 1643 O O . SER A 1 196 ? -2.116 6.540 3.101 1.00 95.31 196 SER A O 1
ATOM 1645 N N . LEU A 1 197 ? -3.591 5.662 4.548 1.00 96.69 197 LEU A N 1
ATOM 1646 C CA . LEU A 1 197 ? -3.541 4.321 3.960 1.00 96.69 197 LEU A CA 1
ATOM 1647 C C . LEU A 1 197 ? -4.083 4.297 2.525 1.00 96.69 197 LEU A C 1
ATOM 1649 O O . LEU A 1 197 ? -3.438 3.732 1.648 1.00 96.69 197 LEU A O 1
ATOM 1653 N N . PHE A 1 198 ? -5.212 4.960 2.256 1.00 96.69 198 PHE A N 1
ATOM 1654 C CA . PHE A 1 198 ? -5.747 5.080 0.898 1.00 96.69 198 PHE A CA 1
ATOM 1655 C C . PHE A 1 198 ? -4.722 5.710 -0.054 1.00 96.69 198 PHE A C 1
ATOM 1657 O O . PHE A 1 198 ? -4.556 5.253 -1.180 1.00 96.69 198 PHE A O 1
ATOM 1664 N N . THR A 1 199 ? -4.000 6.737 0.404 1.00 96.94 199 THR A N 1
ATOM 1665 C CA . THR A 1 199 ? -2.953 7.397 -0.387 1.00 96.94 199 THR A CA 1
ATOM 1666 C C . THR A 1 199 ? -1.787 6.456 -0.693 1.00 96.94 199 THR A C 1
ATOM 1668 O O . THR A 1 199 ? -1.295 6.468 -1.818 1.00 96.94 199 THR A O 1
ATOM 1671 N N . VAL A 1 200 ? -1.370 5.621 0.266 1.00 97.81 200 VAL A N 1
ATOM 1672 C CA . VAL A 1 200 ? -0.329 4.601 0.047 1.00 97.81 200 VAL A CA 1
ATOM 1673 C C . VAL A 1 200 ? -0.764 3.594 -1.014 1.00 97.81 200 VAL A C 1
ATOM 1675 O O . VAL A 1 200 ? -0.025 3.379 -1.970 1.00 97.81 200 VAL A O 1
ATOM 1678 N N . VAL A 1 201 ? -1.964 3.017 -0.877 1.00 97.25 201 VAL A N 1
ATOM 1679 C CA . VAL A 1 201 ? -2.483 2.027 -1.838 1.00 97.25 201 VAL A CA 1
ATOM 1680 C C . VAL A 1 201 ? -2.625 2.662 -3.220 1.00 97.25 201 VAL A C 1
ATOM 1682 O O . VAL A 1 201 ? -2.165 2.106 -4.208 1.00 97.25 201 VAL A O 1
ATOM 1685 N N . LEU A 1 202 ? -3.161 3.883 -3.298 1.00 97.31 202 LEU A N 1
ATOM 1686 C CA . LEU A 1 202 ? -3.277 4.601 -4.563 1.00 97.31 202 LEU A CA 1
ATOM 1687 C C . LEU A 1 202 ? -1.910 4.856 -5.213 1.00 97.31 202 LEU A C 1
ATOM 1689 O O . LEU A 1 202 ? -1.770 4.678 -6.420 1.00 97.31 202 LEU A O 1
ATOM 1693 N N . ALA A 1 203 ? -0.907 5.276 -4.438 1.00 97.88 203 ALA A N 1
ATOM 1694 C CA . ALA A 1 203 ? 0.448 5.468 -4.944 1.00 97.88 203 ALA A CA 1
ATOM 1695 C C . ALA A 1 203 ? 1.024 4.153 -5.492 1.00 97.88 203 ALA A C 1
ATOM 1697 O O . ALA A 1 203 ? 1.542 4.145 -6.606 1.00 97.88 203 ALA A O 1
ATOM 1698 N N . HIS A 1 204 ? 0.839 3.046 -4.773 1.00 97.69 204 HIS A N 1
ATOM 1699 C CA . HIS A 1 204 ? 1.264 1.718 -5.207 1.00 97.69 204 HIS A CA 1
ATOM 1700 C C . HIS A 1 204 ? 0.639 1.303 -6.546 1.00 97.69 204 HIS A C 1
ATOM 1702 O O . HIS A 1 204 ? 1.364 0.987 -7.490 1.00 97.69 204 HIS A O 1
ATOM 1708 N N . GLU A 1 205 ? -0.683 1.417 -6.693 1.00 96.50 205 GLU A N 1
ATOM 1709 C CA . GLU A 1 205 ? -1.351 1.087 -7.961 1.00 96.50 205 GLU A CA 1
ATOM 1710 C C . GLU A 1 205 ? -0.940 2.023 -9.109 1.00 96.50 205 GLU A C 1
ATOM 1712 O O . GLU A 1 205 ? -0.825 1.610 -10.265 1.00 96.50 205 GLU A O 1
ATOM 1717 N N . TYR A 1 206 ? -0.652 3.295 -8.815 1.00 96.88 206 TYR A N 1
ATOM 1718 C CA . TYR A 1 206 ? -0.069 4.189 -9.813 1.00 96.88 206 TYR A CA 1
ATOM 1719 C C . TYR A 1 206 ? 1.360 3.796 -10.185 1.00 96.88 206 TYR A C 1
ATOM 1721 O O . TYR A 1 206 ? 1.734 3.985 -11.341 1.00 96.88 206 TYR A O 1
ATOM 1729 N N . ALA A 1 207 ? 2.164 3.253 -9.269 1.00 96.88 207 ALA A N 1
ATOM 1730 C CA . ALA A 1 207 ? 3.500 2.777 -9.609 1.00 96.88 207 ALA A CA 1
ATOM 1731 C C . ALA A 1 207 ? 3.404 1.663 -10.660 1.00 96.88 207 ALA A C 1
ATOM 1733 O O . ALA A 1 207 ? 4.074 1.742 -11.691 1.00 96.88 207 ALA A O 1
ATOM 1734 N N . HIS A 1 208 ? 2.469 0.722 -10.480 1.00 95.06 208 HIS A N 1
ATOM 1735 C CA . HIS A 1 208 ? 2.119 -0.264 -11.507 1.00 95.06 208 HIS A CA 1
ATOM 1736 C C . HIS A 1 208 ? 1.690 0.403 -12.817 1.00 95.06 208 HIS A C 1
ATOM 1738 O O . HIS A 1 208 ? 2.258 0.111 -13.871 1.00 95.06 208 HIS A O 1
ATOM 1744 N N . ALA A 1 209 ? 0.778 1.377 -12.775 1.00 94.25 209 ALA A N 1
ATOM 1745 C CA . ALA A 1 209 ? 0.355 2.090 -13.982 1.00 94.25 209 ALA A CA 1
ATOM 1746 C C . ALA A 1 209 ? 1.528 2.731 -14.745 1.00 94.25 209 ALA A C 1
ATOM 1748 O O . ALA A 1 209 ? 1.619 2.609 -15.967 1.00 94.25 209 ALA A O 1
ATOM 1749 N N . TYR A 1 210 ? 2.471 3.364 -14.046 1.00 94.94 210 TYR A N 1
ATOM 1750 C CA . TYR A 1 210 ? 3.678 3.916 -14.662 1.00 94.94 210 TYR A CA 1
ATOM 1751 C C . TYR A 1 210 ? 4.582 2.829 -15.247 1.00 94.94 210 TYR A C 1
ATOM 1753 O O . TYR A 1 210 ? 5.092 2.985 -16.359 1.00 94.94 210 TYR A O 1
ATOM 1761 N N . HIS A 1 211 ? 4.764 1.720 -14.538 1.00 93.94 211 HIS A N 1
ATOM 1762 C CA . HIS A 1 211 ? 5.608 0.624 -14.991 1.00 93.94 211 HIS A CA 1
ATOM 1763 C C . HIS A 1 211 ? 5.125 -0.013 -16.297 1.00 93.94 211 HIS A C 1
ATOM 1765 O O . HIS A 1 211 ? 5.961 -0.336 -17.141 1.00 93.94 211 HIS A O 1
ATOM 1771 N N . PHE A 1 212 ? 3.810 -0.147 -16.491 1.00 90.88 212 PHE A N 1
ATOM 1772 C CA . PHE A 1 212 ? 3.227 -0.777 -17.680 1.00 90.88 212 PHE A CA 1
ATOM 1773 C C . PHE A 1 212 ? 2.841 0.227 -18.772 1.00 90.88 212 PHE A C 1
ATOM 1775 O O . PHE A 1 212 ? 3.238 0.057 -19.927 1.00 90.88 212 PHE A O 1
ATOM 1782 N N . ALA A 1 213 ? 2.095 1.277 -18.424 1.00 90.81 213 ALA A N 1
ATOM 1783 C CA . ALA A 1 213 ? 1.535 2.235 -19.381 1.00 90.81 213 ALA A CA 1
ATOM 1784 C C . ALA A 1 213 ? 2.389 3.498 -19.567 1.00 90.81 213 ALA A C 1
ATOM 1786 O O . ALA A 1 213 ? 2.171 4.248 -20.517 1.00 90.81 213 ALA A O 1
ATOM 1787 N N . GLY A 1 214 ? 3.363 3.754 -18.689 1.00 91.25 214 GLY A N 1
ATOM 1788 C CA . GLY A 1 214 ? 4.272 4.884 -18.854 1.00 91.25 214 GLY A CA 1
ATOM 1789 C C . GLY A 1 214 ? 5.156 4.713 -20.087 1.00 91.25 214 GLY A C 1
ATOM 1790 O O . GLY A 1 214 ? 5.649 3.613 -20.337 1.00 91.25 214 GLY A O 1
ATOM 1791 N N . SER A 1 215 ? 5.388 5.788 -20.836 1.00 90.62 215 SER A N 1
ATOM 1792 C CA . SER A 1 215 ? 6.372 5.875 -21.915 1.00 90.62 215 SER A CA 1
ATOM 1793 C C . SER A 1 215 ? 7.672 6.500 -21.409 1.00 90.62 215 SER A C 1
ATOM 1795 O O . SER A 1 215 ? 7.635 7.468 -20.640 1.00 90.62 215 SER A O 1
ATOM 1797 N N . ASP A 1 216 ? 8.813 5.973 -21.843 1.00 89.62 216 ASP A N 1
ATOM 1798 C CA . ASP A 1 216 ? 10.115 6.601 -21.605 1.00 89.62 216 ASP A CA 1
ATOM 1799 C C . ASP A 1 216 ? 10.370 7.793 -22.552 1.00 89.62 216 ASP A C 1
ATOM 1801 O O . ASP A 1 216 ? 9.476 8.239 -23.277 1.00 89.62 216 ASP A O 1
ATOM 1805 N N . ALA A 1 217 ? 11.582 8.356 -22.504 1.00 86.38 217 ALA A N 1
ATOM 1806 C CA . ALA A 1 217 ? 11.971 9.505 -23.325 1.00 86.38 217 ALA A CA 1
ATOM 1807 C C . ALA A 1 217 ? 11.973 9.207 -24.836 1.00 86.38 217 ALA A C 1
ATOM 1809 O O . ALA A 1 217 ? 11.785 10.130 -25.626 1.00 86.38 217 ALA A O 1
ATOM 1810 N N . ASP A 1 218 ? 12.131 7.938 -25.214 1.00 85.50 218 ASP A N 1
ATOM 1811 C CA . ASP A 1 218 ? 12.124 7.470 -26.601 1.00 85.50 218 ASP A CA 1
ATOM 1812 C C . ASP A 1 218 ? 10.711 7.053 -27.055 1.00 85.50 218 ASP A C 1
ATOM 1814 O O . ASP A 1 218 ? 10.510 6.634 -28.194 1.00 85.50 218 ASP A O 1
ATOM 1818 N N . GLY A 1 219 ? 9.711 7.177 -26.173 1.00 82.56 219 GLY A N 1
ATOM 1819 C CA . GLY A 1 219 ? 8.325 6.805 -26.439 1.00 82.56 219 GLY A CA 1
ATOM 1820 C C . GLY A 1 219 ? 8.027 5.315 -26.252 1.00 82.56 219 GLY A C 1
ATOM 1821 O O . GLY A 1 219 ? 6.916 4.885 -26.561 1.00 82.56 219 GLY A O 1
ATOM 1822 N N . ASN A 1 220 ? 8.964 4.520 -25.725 1.00 84.06 220 ASN A N 1
ATOM 1823 C CA . ASN A 1 220 ? 8.751 3.087 -25.527 1.00 84.06 220 ASN A CA 1
ATOM 1824 C C . ASN A 1 220 ? 7.892 2.823 -24.282 1.00 84.06 220 ASN A C 1
ATOM 1826 O O . ASN A 1 220 ? 8.173 3.324 -23.188 1.00 84.06 220 ASN A O 1
ATOM 1830 N N . GLY A 1 221 ? 6.850 2.003 -24.445 1.00 83.31 221 GLY A N 1
ATOM 1831 C CA . GLY A 1 221 ? 5.968 1.538 -23.369 1.00 83.31 221 GLY A CA 1
ATOM 1832 C C . GLY A 1 221 ? 6.532 0.357 -22.567 1.00 83.31 221 GLY A C 1
ATOM 1833 O O . GLY A 1 221 ? 7.578 -0.201 -22.890 1.00 83.31 221 GLY A O 1
ATOM 1834 N N . GLY A 1 222 ? 5.821 -0.052 -21.512 1.00 80.69 222 GLY A N 1
ATOM 1835 C CA . GLY A 1 222 ? 6.211 -1.148 -20.614 1.00 80.69 222 GLY A CA 1
ATOM 1836 C C . GLY A 1 222 ? 5.659 -2.524 -21.000 1.00 80.69 222 GLY A C 1
ATOM 1837 O O . GLY A 1 222 ? 5.585 -3.402 -20.147 1.00 80.69 222 GLY A O 1
ATOM 1838 N N . HIS A 1 223 ? 5.273 -2.744 -22.264 1.00 72.00 223 HIS A N 1
ATOM 1839 C CA . HIS A 1 223 ? 4.560 -3.945 -22.761 1.00 72.00 223 HIS A CA 1
ATOM 1840 C C . HIS A 1 223 ? 5.293 -5.284 -22.605 1.00 72.00 223 HIS A C 1
ATOM 1842 O O . HIS A 1 223 ? 4.830 -6.321 -23.066 1.00 72.00 223 HIS A O 1
ATOM 1848 N N . SER A 1 224 ? 6.478 -5.272 -22.032 1.00 77.69 224 SER A N 1
ATOM 1849 C CA . SER A 1 224 ? 7.336 -6.427 -21.802 1.00 77.69 224 SER A CA 1
ATOM 1850 C C . SER A 1 224 ? 7.336 -6.880 -20.354 1.00 77.69 224 SER A C 1
ATOM 1852 O O . SER A 1 224 ? 7.766 -7.988 -20.059 1.00 77.69 224 SER A O 1
ATOM 1854 N N . LEU A 1 225 ? 6.870 -6.008 -19.463 1.00 85.12 225 LEU A N 1
ATOM 1855 C CA . LEU A 1 225 ? 6.974 -6.193 -18.030 1.00 85.12 225 LEU A CA 1
ATOM 1856 C C . LEU A 1 225 ? 6.065 -7.315 -17.513 1.00 85.12 225 LEU A C 1
ATOM 1858 O O . LEU A 1 225 ? 6.333 -7.859 -16.454 1.00 85.12 225 LEU A O 1
ATOM 1862 N N . TRP A 1 226 ? 5.046 -7.719 -18.279 1.00 82.25 226 TRP A N 1
ATOM 1863 C CA . TRP A 1 226 ? 4.181 -8.858 -17.938 1.00 82.25 226 TRP A CA 1
ATOM 1864 C C . TRP A 1 226 ? 4.939 -10.188 -17.860 1.00 82.25 226 TRP A C 1
ATOM 1866 O O . TRP A 1 226 ? 4.461 -11.119 -17.225 1.00 82.25 226 TRP A O 1
ATOM 1876 N N . ALA A 1 227 ? 6.105 -10.281 -18.508 1.00 83.88 227 ALA A N 1
ATOM 1877 C CA . ALA A 1 227 ? 6.953 -11.467 -18.478 1.00 83.88 227 ALA A CA 1
ATOM 1878 C C . ALA A 1 227 ? 7.963 -11.457 -17.315 1.00 83.88 227 ALA A C 1
ATOM 1880 O O . ALA A 1 227 ? 8.722 -12.412 -17.174 1.00 83.88 227 ALA A O 1
ATOM 1881 N N . ALA A 1 228 ? 8.026 -10.379 -16.526 1.00 88.56 228 ALA A N 1
ATOM 1882 C CA . ALA A 1 228 ? 8.893 -10.314 -15.359 1.00 88.56 228 ALA A CA 1
ATOM 1883 C C . ALA A 1 228 ? 8.256 -11.027 -14.160 1.00 88.56 228 ALA A C 1
ATOM 1885 O O . ALA A 1 228 ? 7.038 -11.012 -13.985 1.00 88.56 228 ALA A O 1
ATOM 1886 N N . ASP A 1 229 ? 9.100 -11.601 -13.307 1.00 90.06 229 ASP A N 1
ATOM 1887 C CA . ASP A 1 229 ? 8.694 -12.201 -12.044 1.00 90.06 229 ASP A CA 1
ATOM 1888 C C . ASP A 1 229 ? 7.908 -11.188 -11.207 1.00 90.06 229 ASP A C 1
ATOM 1890 O O . ASP A 1 229 ? 8.302 -10.023 -11.075 1.00 90.06 229 ASP A O 1
ATOM 1894 N N . ARG A 1 230 ? 6.833 -11.654 -10.562 1.00 87.50 230 ARG A N 1
ATOM 1895 C CA . ARG A 1 230 ? 6.008 -10.835 -9.660 1.00 87.50 230 ARG A CA 1
ATOM 1896 C C . ARG A 1 230 ? 6.863 -10.091 -8.635 1.00 87.50 230 ARG A C 1
ATOM 1898 O O . ARG A 1 230 ? 6.694 -8.888 -8.473 1.00 87.50 230 ARG A O 1
ATOM 1905 N N . ALA A 1 231 ? 7.829 -10.771 -8.018 1.00 91.25 231 ALA A N 1
ATOM 1906 C CA . ALA A 1 231 ? 8.743 -10.169 -7.052 1.00 91.25 231 ALA A CA 1
ATOM 1907 C C . ALA A 1 231 ? 9.494 -8.943 -7.611 1.00 91.25 231 ALA A C 1
ATOM 1909 O O . ALA A 1 231 ? 9.685 -7.965 -6.891 1.00 91.25 231 ALA A O 1
ATOM 1910 N N . CYS A 1 232 ? 9.877 -8.941 -8.896 1.00 93.31 232 CYS A N 1
ATOM 1911 C CA . CYS A 1 232 ? 10.492 -7.776 -9.544 1.00 93.31 232 CYS A CA 1
ATOM 1912 C C . CYS A 1 232 ? 9.508 -6.609 -9.642 1.00 93.31 232 CYS A C 1
ATOM 1914 O O . CYS A 1 232 ? 9.857 -5.473 -9.313 1.00 93.31 232 CYS A O 1
ATOM 1916 N N . ILE A 1 233 ? 8.293 -6.896 -10.113 1.00 92.88 233 ILE A N 1
ATOM 1917 C CA . ILE A 1 233 ? 7.246 -5.901 -10.353 1.00 92.88 233 ILE A CA 1
ATOM 1918 C C . ILE A 1 233 ? 6.815 -5.263 -9.029 1.00 92.88 233 ILE A C 1
ATOM 1920 O O . ILE A 1 233 ? 6.857 -4.038 -8.900 1.00 92.88 233 ILE A O 1
ATOM 1924 N N . GLU A 1 234 ? 6.485 -6.086 -8.032 1.00 93.62 234 GLU A N 1
ATOM 1925 C CA . GLU A 1 234 ? 6.044 -5.633 -6.712 1.00 93.62 234 GLU A CA 1
ATOM 1926 C C . GLU A 1 234 ? 7.154 -4.895 -5.973 1.00 93.62 234 GLU A C 1
ATOM 1928 O O . GLU A 1 234 ? 6.930 -3.801 -5.464 1.00 93.62 234 GLU A O 1
ATOM 1933 N N . SER A 1 235 ? 8.384 -5.416 -5.966 1.00 94.81 235 SER A N 1
ATOM 1934 C CA . SER A 1 235 ? 9.487 -4.721 -5.297 1.00 94.81 235 SER A CA 1
ATOM 1935 C C . SER A 1 235 ? 9.821 -3.383 -5.963 1.00 94.81 235 SER A C 1
ATOM 1937 O O . SER A 1 235 ? 10.103 -2.411 -5.262 1.00 94.81 235 SER A O 1
ATOM 1939 N N . MET A 1 236 ? 9.736 -3.267 -7.293 1.00 96.25 236 MET A N 1
ATOM 1940 C CA . MET A 1 236 ? 9.870 -1.959 -7.944 1.00 96.25 236 MET A CA 1
ATOM 1941 C C . MET A 1 236 ? 8.718 -1.025 -7.570 1.00 96.25 236 MET A C 1
ATOM 1943 O O . MET A 1 236 ? 8.958 0.148 -7.277 1.00 96.25 236 MET A O 1
ATOM 1947 N N . ALA A 1 237 ? 7.479 -1.523 -7.535 1.00 96.56 237 ALA A N 1
ATOM 1948 C CA . ALA A 1 237 ? 6.323 -0.700 -7.182 1.00 96.56 237 ALA A CA 1
ATOM 1949 C C . ALA A 1 237 ? 6.442 -0.200 -5.743 1.00 96.56 237 ALA A C 1
ATOM 1951 O O . ALA A 1 237 ? 6.231 0.984 -5.473 1.00 96.56 237 ALA A O 1
ATOM 1952 N N . GLN A 1 238 ? 6.900 -1.062 -4.838 1.00 97.06 238 GLN A N 1
ATOM 1953 C CA . GLN A 1 238 ? 7.135 -0.714 -3.446 1.00 97.06 238 GLN A CA 1
ATOM 1954 C C . GLN A 1 238 ? 8.261 0.295 -3.271 1.00 97.06 238 GLN A C 1
ATOM 1956 O O . GLN A 1 238 ? 8.085 1.274 -2.549 1.00 97.06 238 GLN A O 1
ATOM 1961 N N . PHE A 1 239 ? 9.371 0.152 -4.002 1.00 97.69 239 PHE A N 1
ATOM 1962 C CA . PHE A 1 239 ? 10.453 1.136 -3.961 1.00 97.69 239 PHE A CA 1
ATOM 1963 C C . PHE A 1 239 ? 9.955 2.558 -4.261 1.00 97.69 239 PHE A C 1
ATOM 1965 O O . PHE A 1 239 ? 10.267 3.508 -3.531 1.00 97.69 239 PHE A O 1
ATOM 1972 N N . TYR A 1 240 ? 9.175 2.712 -5.335 1.00 98.06 240 TYR A N 1
ATOM 1973 C CA . TYR A 1 240 ? 8.646 4.015 -5.728 1.00 98.06 240 TYR A CA 1
ATOM 1974 C C . TYR A 1 240 ? 7.499 4.479 -4.828 1.00 98.06 240 TYR A C 1
ATOM 1976 O O . TYR A 1 240 ? 7.397 5.676 -4.554 1.00 98.06 240 TYR A O 1
ATOM 1984 N N . THR A 1 241 ? 6.680 3.563 -4.310 1.00 98.00 241 THR A N 1
ATOM 1985 C CA . THR A 1 241 ? 5.672 3.862 -3.278 1.00 98.00 241 THR A CA 1
ATOM 1986 C C . THR A 1 241 ? 6.330 4.456 -2.041 1.00 98.00 241 THR A C 1
ATOM 1988 O O . THR A 1 241 ? 5.941 5.535 -1.595 1.00 98.00 241 THR A O 1
ATOM 1991 N N . GLU A 1 242 ? 7.391 3.828 -1.540 1.00 97.25 242 GLU A N 1
ATOM 1992 C CA . GLU A 1 242 ? 8.172 4.332 -0.415 1.00 97.25 242 GLU A CA 1
ATOM 1993 C C . GLU A 1 242 ? 8.789 5.703 -0.723 1.00 97.25 242 GLU A C 1
ATOM 1995 O O . GLU A 1 242 ? 8.734 6.608 0.111 1.00 97.25 242 GLU A O 1
ATOM 2000 N N . ASP A 1 243 ? 9.347 5.901 -1.928 1.00 95.94 243 ASP A N 1
ATOM 2001 C CA . ASP A 1 243 ? 9.925 7.196 -2.312 1.00 95.94 243 ASP A CA 1
ATOM 2002 C C . ASP A 1 243 ? 8.878 8.312 -2.314 1.00 95.94 243 ASP A C 1
ATOM 2004 O O . ASP A 1 243 ? 9.148 9.416 -1.837 1.00 95.94 243 ASP A O 1
ATOM 2008 N N . PHE A 1 244 ? 7.670 8.015 -2.796 1.00 97.19 244 PHE A N 1
ATOM 2009 C CA . PHE A 1 244 ? 6.536 8.926 -2.712 1.00 97.19 244 PHE A CA 1
ATOM 2010 C C . PHE A 1 244 ? 6.135 9.217 -1.267 1.00 97.19 244 PHE A C 1
ATOM 2012 O O . PHE A 1 244 ? 5.968 10.389 -0.920 1.00 97.19 244 PHE A O 1
ATOM 2019 N N . CYS A 1 245 ? 6.023 8.188 -0.426 1.00 96.56 245 CYS A N 1
ATOM 2020 C CA . CYS A 1 245 ? 5.637 8.346 0.972 1.00 96.56 245 CYS A CA 1
ATOM 2021 C C . CYS A 1 245 ? 6.633 9.237 1.720 1.00 96.56 245 CYS A C 1
ATOM 2023 O O . CYS A 1 245 ? 6.218 10.186 2.378 1.00 96.56 245 CYS A O 1
ATOM 2025 N N . ILE A 1 246 ? 7.938 9.006 1.547 1.00 93.38 246 ILE A N 1
ATOM 2026 C CA . ILE A 1 246 ? 9.000 9.811 2.169 1.00 93.38 246 ILE A CA 1
ATOM 2027 C C . ILE A 1 246 ? 8.963 11.261 1.675 1.00 93.38 246 ILE A C 1
ATOM 2029 O O . ILE A 1 246 ? 9.023 12.189 2.479 1.00 93.38 246 ILE A O 1
ATOM 2033 N N . LYS A 1 247 ? 8.845 11.482 0.359 1.00 92.19 247 LYS A N 1
ATOM 2034 C CA . LYS A 1 247 ? 8.814 12.836 -0.223 1.00 92.19 247 LYS A CA 1
ATOM 2035 C C . LYS A 1 247 ? 7.556 13.621 0.150 1.00 92.19 247 LYS A C 1
ATOM 2037 O O . LYS A 1 247 ? 7.588 14.849 0.158 1.00 92.19 247 LYS A O 1
ATOM 2042 N N . SER A 1 248 ? 6.455 12.929 0.433 1.00 88.94 248 SER A N 1
ATOM 2043 C CA . SER A 1 248 ? 5.152 13.558 0.649 1.00 88.94 248 SER A CA 1
ATOM 2044 C C . SER A 1 248 ? 4.763 13.697 2.119 1.00 88.94 248 SER A C 1
ATOM 2046 O O . SER A 1 248 ? 3.822 14.444 2.389 1.00 88.94 248 SER A O 1
ATOM 2048 N N . ASP A 1 249 ? 5.476 13.051 3.050 1.00 78.75 249 ASP A N 1
ATOM 2049 C CA . ASP A 1 249 ? 5.072 12.888 4.460 1.00 78.75 249 ASP A CA 1
ATOM 2050 C C . ASP A 1 249 ? 4.804 14.220 5.181 1.00 78.75 249 ASP A C 1
ATOM 2052 O O . ASP A 1 249 ? 3.818 14.346 5.899 1.00 78.75 249 ASP A O 1
ATOM 2056 N N . ILE A 1 250 ? 5.598 15.266 4.904 1.00 74.88 250 ILE A N 1
ATOM 2057 C CA . ILE A 1 250 ? 5.382 16.617 5.469 1.00 74.88 250 ILE A CA 1
ATOM 2058 C C . ILE A 1 250 ? 3.995 17.160 5.096 1.00 74.88 250 ILE A C 1
ATOM 2060 O O . ILE A 1 250 ? 3.333 17.829 5.883 1.00 74.88 250 ILE A O 1
ATOM 2064 N N . SER A 1 251 ? 3.556 16.887 3.870 1.00 80.81 251 SER A N 1
ATOM 2065 C CA . SER A 1 251 ? 2.314 17.417 3.307 1.00 80.81 251 SER A CA 1
ATOM 2066 C C . SER A 1 251 ? 1.130 16.450 3.393 1.00 80.81 251 SER A C 1
ATOM 2068 O O . SER A 1 251 ? 0.013 16.837 3.056 1.00 80.81 251 SER A O 1
ATOM 2070 N N . LEU A 1 252 ? 1.386 15.200 3.786 1.00 83.44 252 LEU A N 1
ATOM 2071 C CA . LEU A 1 252 ? 0.438 14.095 3.910 1.00 83.44 252 LEU A CA 1
ATOM 2072 C C . LEU A 1 252 ? 0.830 13.271 5.148 1.00 83.44 252 LEU A C 1
ATOM 2074 O O . LEU A 1 252 ? 1.301 12.139 5.036 1.00 83.44 252 LEU A O 1
ATOM 2078 N N . LEU A 1 253 ? 0.673 13.877 6.326 1.00 86.25 253 LEU A N 1
ATOM 2079 C CA . LEU A 1 253 ? 1.114 13.314 7.604 1.00 86.25 253 LEU A CA 1
ATOM 2080 C C . LEU A 1 253 ? 0.645 11.864 7.800 1.00 86.25 253 LEU A C 1
ATOM 2082 O O . LEU A 1 253 ? -0.514 11.514 7.560 1.00 86.25 253 LEU A O 1
ATOM 2086 N N . GLY A 1 254 ? 1.567 11.015 8.252 1.00 89.19 254 GLY A N 1
ATOM 2087 C CA . GLY A 1 254 ? 1.295 9.616 8.576 1.00 89.19 254 GLY A CA 1
ATOM 2088 C C . GLY A 1 254 ? 1.275 8.672 7.372 1.00 89.19 254 GLY A C 1
ATOM 2089 O O . GLY A 1 254 ? 1.075 7.473 7.563 1.00 89.19 254 GLY A O 1
ATOM 2090 N N . THR A 1 255 ? 1.513 9.164 6.151 1.00 93.25 255 THR A N 1
ATOM 2091 C CA . THR A 1 255 ? 1.584 8.320 4.943 1.00 93.25 255 THR A CA 1
ATOM 2092 C C . THR A 1 255 ? 2.756 7.348 5.031 1.00 93.25 255 THR A C 1
ATOM 2094 O O . THR A 1 255 ? 2.592 6.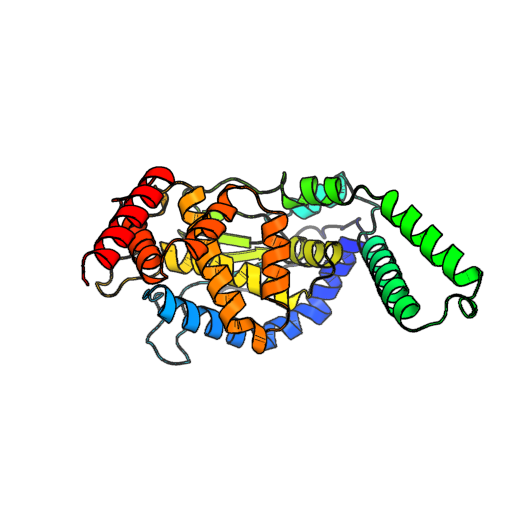161 4.760 1.00 93.25 255 THR A O 1
ATOM 2097 N N . HIS A 1 256 ? 3.921 7.801 5.502 1.00 94.88 256 HIS A N 1
ATOM 2098 C CA . HIS A 1 256 ? 5.064 6.905 5.670 1.00 94.88 256 HIS A CA 1
ATOM 2099 C C . HIS A 1 256 ? 4.841 5.862 6.779 1.00 94.88 256 HIS A C 1
ATOM 2101 O O . HIS A 1 256 ? 5.264 4.717 6.637 1.00 94.88 256 HIS A O 1
ATOM 2107 N N . ASN A 1 257 ? 4.135 6.215 7.859 1.00 94.62 257 ASN A N 1
ATOM 2108 C CA . ASN A 1 257 ? 3.774 5.247 8.899 1.00 94.62 257 ASN A CA 1
ATOM 2109 C C . ASN A 1 257 ? 2.789 4.187 8.379 1.00 94.62 257 ASN A C 1
ATOM 2111 O O . ASN A 1 257 ? 2.979 2.995 8.621 1.00 94.62 257 ASN A O 1
ATOM 2115 N N . ALA A 1 258 ? 1.772 4.614 7.624 1.00 96.31 258 ALA A N 1
ATOM 2116 C CA . ALA A 1 258 ? 0.829 3.705 6.980 1.00 96.31 258 ALA A CA 1
ATOM 2117 C C . ALA A 1 258 ? 1.540 2.759 6.001 1.00 96.31 258 ALA A C 1
ATOM 2119 O O . ALA A 1 258 ? 1.262 1.564 6.017 1.00 96.31 258 ALA A O 1
ATOM 2120 N N . TYR A 1 259 ? 2.509 3.267 5.230 1.00 97.12 259 TYR A N 1
ATOM 2121 C CA . TYR A 1 259 ? 3.339 2.458 4.337 1.00 97.12 259 TYR A CA 1
ATOM 2122 C C . TYR A 1 259 ? 4.099 1.356 5.077 1.00 97.12 259 TYR A C 1
ATOM 2124 O O . TYR A 1 259 ? 3.957 0.189 4.731 1.00 97.12 259 TYR A O 1
ATOM 2132 N N . LYS A 1 260 ? 4.861 1.700 6.125 1.00 96.31 260 LYS A N 1
ATOM 2133 C CA . LYS A 1 260 ? 5.623 0.700 6.894 1.00 96.31 260 LYS A CA 1
ATOM 2134 C C . LYS A 1 260 ? 4.711 -0.349 7.517 1.00 96.31 260 LYS A C 1
ATOM 2136 O O . LYS A 1 260 ? 4.994 -1.535 7.435 1.00 96.31 260 LYS A O 1
ATOM 2141 N N . THR A 1 261 ? 3.595 0.100 8.091 1.00 95.00 261 THR A N 1
ATOM 2142 C CA . THR A 1 261 ? 2.627 -0.792 8.733 1.00 95.00 261 THR A CA 1
ATOM 2143 C C . THR A 1 261 ? 2.000 -1.752 7.724 1.00 95.00 261 THR A C 1
ATOM 2145 O O . THR A 1 261 ? 1.833 -2.932 8.023 1.00 95.00 261 THR A O 1
ATOM 2148 N N . LEU A 1 262 ? 1.681 -1.273 6.518 1.00 94.69 262 LEU A N 1
ATOM 2149 C CA . LEU A 1 262 ? 1.214 -2.128 5.431 1.00 94.69 262 LEU A CA 1
ATOM 2150 C C . LEU A 1 262 ? 2.299 -3.127 5.007 1.00 94.69 262 LEU A C 1
ATOM 2152 O O . LEU A 1 262 ? 2.039 -4.329 4.981 1.00 94.69 262 LEU A O 1
ATOM 2156 N N . LEU A 1 263 ? 3.520 -2.644 4.762 1.00 93.94 263 LEU A N 1
ATOM 2157 C CA . LEU A 1 263 ? 4.658 -3.465 4.349 1.00 93.94 263 LEU A CA 1
ATOM 2158 C C . LEU A 1 263 ? 4.954 -4.585 5.351 1.00 93.94 263 LEU A C 1
ATOM 2160 O O . LEU A 1 263 ? 5.208 -5.714 4.941 1.00 93.94 263 LEU A O 1
ATOM 2164 N N . ASP A 1 264 ? 4.847 -4.311 6.653 1.00 92.12 264 ASP A N 1
ATOM 2165 C CA . ASP A 1 264 ? 5.045 -5.290 7.725 1.00 92.12 264 ASP A CA 1
ATOM 2166 C C . ASP A 1 264 ? 4.045 -6.453 7.701 1.00 92.12 264 ASP A C 1
ATOM 2168 O O . ASP A 1 264 ? 4.345 -7.513 8.254 1.00 92.12 264 ASP A O 1
ATOM 2172 N N . ASN A 1 265 ? 2.924 -6.311 6.995 1.00 90.00 265 ASN A N 1
ATOM 2173 C CA . ASN A 1 265 ? 1.902 -7.347 6.840 1.00 90.00 265 ASN A CA 1
ATOM 2174 C C . ASN A 1 265 ? 1.862 -7.953 5.424 1.00 90.00 265 ASN A C 1
ATOM 2176 O O . ASN A 1 265 ? 1.033 -8.825 5.154 1.00 90.00 265 ASN A O 1
ATOM 2180 N N . GLN A 1 266 ? 2.771 -7.538 4.535 1.00 89.25 266 GLN A N 1
ATOM 2181 C CA . GLN A 1 266 ? 2.868 -8.059 3.172 1.00 89.25 266 GLN A CA 1
ATOM 2182 C C . GLN A 1 266 ? 3.873 -9.224 3.047 1.00 89.25 266 GLN A C 1
ATOM 2184 O O . GLN A 1 266 ? 4.817 -9.319 3.847 1.00 89.25 266 GLN A O 1
ATOM 2189 N N . PRO A 1 267 ? 3.692 -10.114 2.049 1.00 86.44 267 PRO A N 1
ATOM 2190 C CA . PRO A 1 267 ? 4.617 -11.198 1.723 1.00 86.44 267 PRO A CA 1
ATOM 2191 C C . PRO A 1 267 ? 6.021 -10.723 1.338 1.00 86.44 267 PRO A C 1
ATOM 2193 O O . PRO A 1 267 ? 6.251 -9.544 1.070 1.00 86.44 267 PRO A O 1
ATOM 2196 N N . GLU A 1 268 ? 6.950 -11.675 1.256 1.00 86.75 268 GLU A N 1
ATOM 2197 C CA . GLU A 1 268 ? 8.361 -11.415 0.946 1.00 86.75 268 GLU A CA 1
ATOM 2198 C C . GLU A 1 268 ? 8.575 -10.747 -0.422 1.00 86.75 268 GLU A C 1
ATOM 2200 O O . GLU A 1 268 ? 9.421 -9.862 -0.533 1.00 86.75 268 GLU A O 1
ATOM 2205 N N . ASP A 1 269 ? 7.758 -11.072 -1.430 1.00 87.81 269 ASP A N 1
ATOM 2206 C CA . ASP A 1 269 ? 7.835 -10.505 -2.790 1.00 87.81 269 ASP A CA 1
ATOM 2207 C C . ASP A 1 269 ? 7.792 -8.965 -2.820 1.00 87.81 269 ASP A C 1
ATOM 2209 O O . ASP A 1 269 ? 8.323 -8.333 -3.738 1.00 87.81 269 ASP A O 1
ATOM 2213 N N . TYR A 1 270 ? 7.188 -8.348 -1.800 1.00 88.62 270 TYR A N 1
ATOM 2214 C CA . TYR A 1 270 ? 7.077 -6.898 -1.653 1.00 88.62 270 TYR A CA 1
ATOM 2215 C C . TYR A 1 270 ? 8.286 -6.273 -0.936 1.00 88.62 270 TYR A C 1
ATOM 2217 O O . TYR A 1 270 ? 8.410 -5.050 -0.902 1.00 88.62 270 TYR A O 1
ATOM 2225 N N . ARG A 1 271 ? 9.185 -7.066 -0.342 1.00 92.69 271 ARG A N 1
ATOM 2226 C CA . ARG A 1 271 ? 10.201 -6.595 0.618 1.00 92.69 271 ARG A CA 1
ATOM 2227 C C . ARG A 1 271 ? 11.619 -6.515 0.065 1.00 92.69 271 ARG A C 1
ATOM 2229 O O . ARG A 1 271 ? 12.451 -5.858 0.691 1.00 92.69 271 ARG A O 1
ATOM 2236 N N . HIS A 1 272 ? 11.916 -7.072 -1.114 1.00 94.44 272 HIS A N 1
ATOM 2237 C CA . HIS A 1 272 ? 13.286 -7.039 -1.656 1.00 94.44 272 HIS A CA 1
ATOM 2238 C C . HIS A 1 272 ? 13.834 -5.612 -1.825 1.00 94.44 272 HIS A C 1
ATOM 2240 O O . HIS A 1 272 ? 15.034 -5.375 -1.657 1.00 94.44 272 HIS A O 1
ATOM 2246 N N . HIS A 1 273 ? 12.956 -4.639 -2.087 1.00 95.94 273 HIS A N 1
ATOM 2247 C CA . HIS A 1 273 ? 13.332 -3.235 -2.235 1.00 95.94 273 HIS A CA 1
ATOM 2248 C C . HIS A 1 273 ? 13.977 -2.611 -0.985 1.00 95.94 273 HIS A C 1
ATOM 2250 O O . HIS A 1 273 ? 14.726 -1.639 -1.119 1.00 95.94 273 HIS A O 1
ATOM 2256 N N . ILE A 1 274 ? 13.729 -3.157 0.214 1.00 96.06 274 ILE A N 1
ATOM 2257 C CA . ILE A 1 274 ? 14.281 -2.644 1.478 1.00 96.06 274 ILE A CA 1
ATOM 2258 C C . ILE A 1 274 ? 15.813 -2.674 1.430 1.00 96.06 274 ILE A C 1
ATOM 2260 O O . ILE A 1 274 ? 16.479 -1.693 1.769 1.00 96.06 274 ILE A O 1
ATOM 2264 N N . GLU A 1 275 ? 16.385 -3.782 0.959 1.00 94.88 275 GLU A N 1
ATOM 2265 C CA . GLU A 1 275 ? 17.835 -3.919 0.801 1.00 94.88 275 GLU A CA 1
ATOM 2266 C C . GLU A 1 275 ? 18.349 -3.114 -0.394 1.00 94.88 275 GLU A C 1
ATOM 2268 O O . GLU A 1 275 ? 19.432 -2.525 -0.345 1.00 94.88 275 GLU A O 1
ATOM 2273 N N . TRP A 1 276 ? 17.551 -3.009 -1.458 1.00 95.62 276 TRP A N 1
ATOM 2274 C CA . TRP A 1 276 ? 17.912 -2.222 -2.635 1.00 95.62 276 TRP A CA 1
ATOM 2275 C C . TRP A 1 276 ? 18.089 -0.745 -2.312 1.00 95.62 276 TRP A C 1
ATOM 2277 O O . TRP A 1 276 ? 19.070 -0.147 -2.748 1.00 95.62 276 TRP A O 1
ATOM 2287 N N . ARG A 1 277 ? 17.198 -0.169 -1.499 1.00 94.25 277 ARG A N 1
ATOM 2288 C CA . ARG A 1 277 ? 17.281 1.230 -1.066 1.00 94.25 277 ARG A CA 1
ATOM 2289 C C . ARG A 1 277 ? 18.555 1.526 -0.269 1.00 94.25 277 ARG A C 1
ATOM 2291 O O . ARG A 1 277 ? 19.060 2.642 -0.336 1.00 94.25 277 ARG A O 1
ATOM 2298 N N . LYS A 1 278 ? 19.085 0.544 0.468 1.00 94.88 278 LYS A N 1
ATOM 2299 C CA . LYS A 1 278 ? 20.354 0.675 1.207 1.00 94.88 278 LYS A CA 1
ATOM 2300 C C . LYS A 1 278 ? 21.573 0.554 0.290 1.00 94.88 278 LYS A C 1
ATOM 2302 O O . LYS A 1 278 ? 22.615 1.140 0.571 1.00 94.88 278 LYS A O 1
ATOM 2307 N N . LYS A 1 279 ? 21.464 -0.247 -0.774 1.00 96.00 279 LYS A N 1
ATOM 2308 C CA . LYS A 1 279 ? 22.607 -0.692 -1.583 1.00 96.00 279 LYS A CA 1
ATOM 2309 C C . LYS A 1 279 ? 22.804 0.091 -2.879 1.00 96.00 279 LYS A C 1
ATOM 2311 O O . LYS A 1 279 ? 23.957 0.249 -3.293 1.00 96.00 279 LYS A O 1
ATOM 2316 N N . TYR A 1 280 ? 21.721 0.530 -3.514 1.00 96.44 280 TYR A N 1
ATOM 2317 C CA . TYR A 1 280 ? 21.700 1.090 -4.864 1.00 96.44 280 TYR A CA 1
ATOM 2318 C C . TYR A 1 280 ? 21.189 2.531 -4.871 1.00 96.44 280 TYR A C 1
ATOM 2320 O O . TYR A 1 280 ? 20.352 2.925 -4.060 1.00 96.44 280 TYR A O 1
ATOM 2328 N N . THR A 1 281 ? 21.669 3.329 -5.824 1.00 95.25 281 THR A N 1
ATOM 2329 C CA . THR A 1 281 ? 21.140 4.681 -6.036 1.00 95.25 281 THR A CA 1
ATOM 2330 C C . THR A 1 281 ? 19.771 4.630 -6.721 1.00 95.25 281 THR A C 1
ATOM 2332 O O . THR A 1 281 ? 19.413 3.639 -7.364 1.00 95.25 281 THR A O 1
ATOM 2335 N N . LYS A 1 282 ? 19.017 5.736 -6.661 1.00 94.62 282 LYS A N 1
ATOM 2336 C CA . LYS A 1 282 ? 17.751 5.871 -7.405 1.00 94.62 282 LYS A CA 1
ATOM 2337 C C . LYS A 1 282 ? 17.929 5.648 -8.905 1.00 94.62 282 LYS A C 1
ATOM 2339 O O . LYS A 1 282 ? 17.066 5.051 -9.537 1.00 94.62 282 LYS A O 1
ATOM 2344 N N . GLU A 1 283 ? 19.056 6.094 -9.455 1.00 95.19 283 GLU A N 1
ATOM 2345 C CA . GLU A 1 283 ? 19.354 5.932 -10.875 1.00 95.19 283 GLU A CA 1
ATOM 2346 C C . GLU A 1 283 ? 19.624 4.469 -11.236 1.00 95.19 283 GLU A C 1
ATOM 2348 O O . GLU A 1 283 ? 19.123 3.994 -12.251 1.00 95.19 283 GLU A O 1
ATOM 2353 N N . ASN A 1 284 ? 20.321 3.713 -10.376 1.00 96.19 284 ASN A N 1
ATOM 2354 C CA . ASN A 1 284 ? 20.490 2.272 -10.588 1.00 96.19 284 ASN A CA 1
ATOM 2355 C C . ASN A 1 284 ? 19.130 1.564 -10.667 1.00 96.19 284 ASN A C 1
ATOM 2357 O O . ASN A 1 284 ? 18.914 0.756 -11.565 1.00 96.19 284 ASN A O 1
ATOM 2361 N N . LEU A 1 285 ? 18.200 1.899 -9.768 1.00 96.69 285 LEU A N 1
ATOM 2362 C CA . LEU A 1 285 ? 16.866 1.292 -9.745 1.00 96.69 285 LEU A CA 1
ATOM 2363 C C . LEU A 1 285 ? 16.001 1.727 -10.929 1.00 96.69 285 LEU A C 1
ATOM 2365 O O . LEU A 1 285 ? 15.321 0.890 -11.518 1.00 96.69 285 LEU A O 1
ATOM 2369 N N . ARG A 1 286 ? 16.104 2.990 -11.357 1.00 95.88 286 ARG A N 1
ATOM 2370 C CA . ARG A 1 286 ? 15.466 3.475 -12.589 1.00 95.88 286 ARG A CA 1
ATOM 2371 C C . ARG A 1 286 ? 15.959 2.713 -13.821 1.00 95.88 286 ARG A C 1
ATOM 2373 O O . ARG A 1 286 ? 15.153 2.288 -14.645 1.00 95.88 286 ARG A O 1
ATOM 2380 N N . LEU A 1 287 ? 17.269 2.509 -13.945 1.00 94.75 287 LEU A N 1
ATOM 2381 C CA . LEU A 1 287 ? 17.852 1.711 -15.026 1.00 94.75 287 LEU A CA 1
ATOM 2382 C C . LEU A 1 287 ? 17.450 0.233 -14.921 1.00 94.75 287 LEU A C 1
ATOM 2384 O O . LEU A 1 287 ? 17.188 -0.395 -15.944 1.00 94.75 287 LEU A O 1
ATOM 2388 N N . GLY A 1 288 ? 17.335 -0.310 -13.706 1.00 95.38 288 GLY A N 1
ATOM 2389 C CA . GLY A 1 288 ? 16.784 -1.644 -13.451 1.00 95.38 288 GLY A CA 1
ATOM 2390 C C . GLY A 1 288 ? 15.350 -1.795 -13.965 1.00 95.38 288 GLY A C 1
ATOM 2391 O O . GLY A 1 288 ? 15.063 -2.739 -14.700 1.00 95.38 288 GLY A O 1
ATOM 2392 N N . LEU A 1 289 ? 14.477 -0.824 -13.673 1.00 95.38 289 LEU A N 1
ATOM 2393 C CA . LEU A 1 289 ? 13.113 -0.770 -14.209 1.00 95.38 289 LEU A CA 1
ATOM 2394 C C . LEU A 1 289 ? 13.105 -0.749 -15.747 1.00 95.38 289 LEU A C 1
ATOM 2396 O O . LEU A 1 289 ? 12.330 -1.475 -16.367 1.00 95.38 289 LEU A O 1
ATOM 2400 N N . LEU A 1 290 ? 13.983 0.034 -16.383 1.00 93.62 290 LEU A N 1
ATOM 2401 C CA . LEU A 1 290 ? 14.122 0.017 -17.846 1.00 93.62 290 LEU A CA 1
ATOM 2402 C C . LEU A 1 290 ? 14.620 -1.339 -18.372 1.00 93.62 290 LEU A C 1
ATOM 2404 O O . LEU A 1 290 ? 14.173 -1.791 -19.425 1.00 93.62 290 LEU A O 1
ATOM 2408 N N . GLY A 1 291 ? 15.511 -2.011 -17.640 1.00 92.50 291 GLY A N 1
ATOM 2409 C CA . GLY A 1 291 ? 15.968 -3.365 -17.957 1.00 92.50 291 GLY A CA 1
ATOM 2410 C C . GLY A 1 291 ? 14.821 -4.380 -17.986 1.00 92.50 291 GLY A C 1
ATOM 2411 O O . GLY A 1 291 ? 14.701 -5.136 -18.955 1.00 92.50 291 GLY A O 1
ATOM 2412 N N . LEU A 1 292 ? 13.936 -4.326 -16.985 1.00 92.56 292 LEU A N 1
ATOM 2413 C CA . LEU A 1 292 ? 12.715 -5.138 -16.927 1.00 92.56 292 LEU A CA 1
ATOM 2414 C C . LEU A 1 292 ? 11.764 -4.818 -18.097 1.00 92.56 292 LEU A C 1
ATOM 2416 O O . LEU A 1 292 ? 11.286 -5.708 -18.801 1.00 92.56 292 LEU A O 1
ATOM 2420 N N . ARG A 1 293 ? 11.539 -3.528 -18.374 1.00 91.69 293 ARG A N 1
ATOM 2421 C CA . ARG A 1 293 ? 10.640 -3.058 -19.447 1.00 91.69 293 ARG A CA 1
ATOM 2422 C C . ARG A 1 293 ? 11.116 -3.383 -20.865 1.00 91.69 293 ARG A C 1
ATOM 2424 O O . ARG A 1 293 ? 10.306 -3.400 -21.785 1.00 91.69 293 ARG A O 1
ATOM 2431 N N . ASN A 1 294 ? 12.396 -3.680 -21.060 1.00 86.50 294 ASN A N 1
ATOM 2432 C CA . ASN A 1 294 ? 12.963 -3.966 -22.379 1.00 86.50 294 ASN A CA 1
ATOM 2433 C C . ASN A 1 294 ? 13.178 -5.474 -22.644 1.00 86.50 294 ASN A C 1
ATOM 2435 O O . ASN A 1 294 ? 13.911 -5.821 -23.568 1.00 86.50 294 ASN A O 1
ATOM 2439 N N . ARG A 1 295 ? 12.563 -6.370 -21.845 1.00 76.31 295 ARG A N 1
ATOM 2440 C CA . ARG A 1 295 ? 12.736 -7.852 -21.866 1.00 76.31 295 ARG A CA 1
ATOM 2441 C C . ARG A 1 295 ? 14.175 -8.331 -21.706 1.00 76.31 295 ARG A C 1
ATOM 2443 O O . ARG A 1 295 ? 14.504 -9.440 -22.114 1.00 76.31 295 ARG A O 1
ATOM 2450 N N . ARG A 1 296 ? 15.048 -7.503 -21.137 1.00 79.38 296 ARG A N 1
ATOM 2451 C CA . ARG A 1 296 ? 16.428 -7.917 -20.859 1.00 79.38 296 ARG A CA 1
ATOM 2452 C C . ARG A 1 296 ? 16.562 -8.602 -19.513 1.00 79.38 296 ARG A C 1
ATOM 2454 O O . ARG A 1 296 ? 17.572 -9.245 -19.294 1.00 79.38 296 ARG A O 1
ATOM 2461 N N . ILE A 1 297 ? 15.591 -8.384 -18.629 1.00 88.69 297 ILE A N 1
ATOM 2462 C CA . ILE A 1 297 ? 15.563 -8.908 -17.273 1.00 88.69 297 ILE A CA 1
ATOM 2463 C C . ILE A 1 297 ? 14.147 -9.386 -17.001 1.00 88.69 297 ILE A C 1
ATOM 2465 O O . ILE A 1 297 ? 13.193 -8.651 -17.259 1.00 88.69 297 ILE A O 1
ATOM 2469 N N . SER A 1 298 ? 14.016 -10.595 -16.476 1.00 90.12 298 SER A N 1
ATOM 2470 C CA . SER A 1 298 ? 12.725 -11.137 -16.036 1.00 90.12 298 SER A CA 1
ATOM 2471 C C . SER A 1 298 ? 12.781 -11.628 -14.595 1.00 90.12 298 SER A C 1
ATOM 2473 O O . SER A 1 298 ? 11.830 -11.410 -13.852 1.00 90.12 298 SER A O 1
ATOM 2475 N N . GLY A 1 299 ? 13.919 -12.182 -14.167 1.00 92.81 299 GLY A N 1
ATOM 2476 C CA . GLY A 1 299 ? 14.061 -12.784 -12.845 1.00 92.81 299 GLY A CA 1
ATOM 2477 C C . GLY A 1 299 ? 14.586 -11.847 -11.758 1.00 92.81 299 GLY A C 1
ATOM 2478 O O . GLY A 1 299 ? 15.421 -10.977 -12.022 1.00 92.81 299 GLY A O 1
ATOM 2479 N N . ILE A 1 300 ? 14.189 -12.083 -10.503 1.00 93.69 300 ILE A N 1
ATOM 2480 C CA . ILE A 1 300 ? 14.673 -11.290 -9.354 1.00 93.69 300 ILE A CA 1
ATOM 2481 C C . ILE A 1 300 ? 16.198 -11.381 -9.185 1.00 93.69 300 ILE A C 1
ATOM 2483 O O . ILE A 1 300 ? 16.870 -10.380 -8.940 1.00 93.69 300 ILE A O 1
ATOM 2487 N N . THR A 1 301 ? 16.777 -12.568 -9.389 1.00 95.12 301 THR A N 1
ATOM 2488 C CA . THR A 1 301 ? 18.230 -12.785 -9.321 1.00 95.12 301 THR A CA 1
ATOM 2489 C C . THR A 1 301 ? 18.967 -12.052 -10.439 1.00 95.12 301 THR A C 1
ATOM 2491 O O . THR A 1 301 ? 20.013 -11.448 -10.201 1.00 95.12 301 THR A O 1
ATOM 2494 N N . GLU A 1 302 ? 18.412 -12.071 -11.651 1.00 95.12 302 GLU A N 1
ATOM 2495 C CA . GLU A 1 302 ? 18.967 -11.379 -12.816 1.00 95.12 302 GLU A CA 1
ATOM 2496 C C . GLU A 1 302 ? 18.930 -9.859 -12.622 1.00 95.12 302 GLU A C 1
ATOM 2498 O O . GLU A 1 302 ? 19.918 -9.171 -12.886 1.00 95.12 302 GLU A O 1
ATOM 2503 N N . LEU A 1 303 ? 17.830 -9.342 -12.066 1.00 95.94 303 LEU A N 1
ATOM 2504 C CA . LEU A 1 303 ? 17.699 -7.936 -11.709 1.00 95.94 303 LEU A CA 1
ATOM 2505 C C . LEU A 1 303 ? 18.753 -7.516 -10.683 1.00 95.94 303 LEU A C 1
ATOM 2507 O O . LEU A 1 303 ? 19.425 -6.505 -10.875 1.00 95.94 303 LEU A O 1
ATOM 2511 N N . VAL A 1 304 ? 18.939 -8.296 -9.616 1.00 96.44 304 VAL A N 1
ATOM 2512 C CA . VAL A 1 304 ? 19.959 -8.009 -8.595 1.00 96.44 304 VAL A CA 1
ATOM 2513 C C . VAL A 1 304 ? 21.363 -8.012 -9.202 1.00 96.44 304 VAL A C 1
ATOM 2515 O O . VAL A 1 304 ? 22.127 -7.083 -8.942 1.00 96.44 304 VAL A O 1
ATOM 2518 N N . PHE A 1 305 ? 21.689 -8.993 -10.050 1.00 96.38 305 PHE A N 1
ATOM 2519 C CA . PHE A 1 305 ? 22.974 -9.040 -10.753 1.00 96.38 305 PHE A CA 1
ATOM 2520 C C . PHE A 1 305 ? 23.193 -7.803 -11.636 1.00 96.38 305 PHE A C 1
ATOM 2522 O O . PHE A 1 305 ? 24.277 -7.214 -11.638 1.00 96.38 305 PHE A O 1
ATOM 2529 N N . PHE A 1 306 ? 22.157 -7.373 -12.358 1.00 96.12 306 PHE A N 1
ATOM 2530 C CA . PHE A 1 306 ? 22.216 -6.173 -13.183 1.00 96.12 306 PHE A CA 1
ATOM 2531 C C . PHE A 1 306 ? 22.425 -4.901 -12.348 1.00 96.12 306 PHE A C 1
ATOM 2533 O O . PHE A 1 306 ? 23.284 -4.085 -12.682 1.00 96.12 306 PHE A O 1
ATOM 2540 N N . LEU A 1 307 ? 21.707 -4.751 -11.232 1.00 96.75 307 LEU A N 1
ATOM 2541 C CA . LEU A 1 307 ? 21.879 -3.623 -10.310 1.00 96.75 307 LEU A CA 1
ATOM 2542 C C . LEU A 1 307 ? 23.293 -3.585 -9.710 1.00 96.75 307 LEU A C 1
ATOM 2544 O O . LEU A 1 307 ? 23.887 -2.511 -9.602 1.00 96.75 307 LEU A O 1
ATOM 2548 N N . ASP A 1 308 ? 23.862 -4.746 -9.381 1.00 96.88 308 ASP A N 1
ATOM 2549 C CA . ASP A 1 308 ? 25.245 -4.864 -8.911 1.00 96.88 308 ASP A CA 1
ATOM 2550 C C . ASP A 1 308 ? 26.270 -4.441 -9.963 1.00 96.88 308 ASP A C 1
ATOM 2552 O O . ASP A 1 308 ? 27.257 -3.775 -9.636 1.00 96.88 308 ASP A O 1
ATOM 2556 N N . LYS A 1 309 ? 26.032 -4.781 -11.233 1.00 95.75 309 LYS A N 1
ATOM 2557 C CA . LYS A 1 309 ? 26.865 -4.316 -12.344 1.00 95.75 309 LYS A CA 1
ATOM 2558 C C . LYS A 1 309 ? 26.807 -2.791 -12.480 1.00 95.75 309 LYS A C 1
ATOM 2560 O O . LYS A 1 309 ? 27.859 -2.157 -12.503 1.00 95.75 309 LYS A O 1
ATOM 2565 N N . LEU A 1 310 ? 25.606 -2.208 -12.487 1.00 94.88 310 LEU A N 1
ATOM 2566 C CA . LEU A 1 310 ? 25.427 -0.754 -12.582 1.00 94.88 310 LEU A CA 1
ATOM 2567 C C . LEU A 1 310 ? 26.090 -0.007 -11.416 1.00 94.88 310 LEU A C 1
ATOM 2569 O O . LEU A 1 310 ? 26.653 1.069 -11.600 1.00 94.88 310 LEU A O 1
ATOM 2573 N N . LYS A 1 311 ? 26.032 -0.569 -10.204 1.00 95.25 311 LYS A N 1
ATOM 2574 C CA . LYS A 1 311 ? 26.703 0.004 -9.034 1.00 95.25 311 LYS A CA 1
ATOM 2575 C C . LYS A 1 311 ? 28.221 0.061 -9.227 1.00 95.25 311 LYS A C 1
ATOM 2577 O O . LYS A 1 311 ? 28.812 1.116 -9.022 1.00 95.25 311 LYS A O 1
ATOM 2582 N N . LYS A 1 312 ? 28.837 -1.045 -9.658 1.00 94.06 312 LYS A N 1
ATOM 2583 C CA . LYS A 1 312 ? 30.289 -1.118 -9.898 1.00 94.06 312 LYS A CA 1
ATOM 2584 C C . LYS A 1 312 ? 30.748 -0.162 -10.996 1.00 94.06 312 LYS A C 1
ATOM 2586 O O . LYS A 1 312 ? 31.799 0.453 -10.856 1.00 94.06 312 LYS A O 1
ATOM 2591 N N . GLU A 1 313 ? 29.977 -0.030 -12.075 1.00 92.19 313 GLU A N 1
ATOM 2592 C CA . GLU A 1 313 ? 30.276 0.914 -13.162 1.00 92.19 313 GLU A CA 1
ATOM 2593 C C . GLU A 1 313 ? 30.274 2.365 -12.662 1.00 92.19 313 GLU A C 1
ATOM 2595 O O . GLU A 1 313 ? 31.190 3.119 -12.983 1.00 92.19 313 GLU A O 1
ATOM 2600 N N . ASN A 1 314 ? 29.321 2.729 -11.798 1.00 88.38 314 ASN A N 1
ATOM 2601 C CA . ASN A 1 314 ? 29.285 4.053 -11.171 1.00 88.38 314 ASN A CA 1
ATOM 2602 C C . ASN A 1 314 ? 30.473 4.293 -10.221 1.00 88.38 314 ASN A C 1
ATOM 2604 O O . ASN A 1 314 ? 30.993 5.401 -10.175 1.00 88.38 314 ASN A O 1
ATOM 2608 N N . GLU A 1 315 ? 30.906 3.272 -9.476 1.00 87.94 315 GLU A N 1
ATOM 2609 C CA . GLU A 1 315 ? 32.061 3.357 -8.565 1.00 87.94 315 GLU A CA 1
ATOM 2610 C C . GLU A 1 315 ? 33.408 3.407 -9.311 1.00 87.94 315 GLU A C 1
ATOM 2612 O O . GLU A 1 315 ? 34.366 3.975 -8.799 1.00 87.94 315 GLU A O 1
ATOM 2617 N N . SER A 1 316 ? 33.481 2.832 -10.518 1.00 79.88 316 SER A N 1
ATOM 2618 C CA . SER A 1 316 ? 34.703 2.770 -11.344 1.00 79.88 316 SER A CA 1
ATOM 2619 C C . SER A 1 316 ? 34.859 3.962 -12.301 1.00 79.88 316 SER A C 1
ATOM 2621 O O . SER A 1 316 ? 35.901 4.107 -12.933 1.00 79.88 316 SER A O 1
ATOM 2623 N N . GLY A 1 317 ? 33.810 4.776 -12.461 1.00 62.31 317 GLY A N 1
ATOM 2624 C CA . GLY A 1 317 ? 33.774 5.979 -13.301 1.00 62.31 317 GLY A CA 1
ATOM 2625 C C . GLY A 1 317 ? 34.199 7.267 -12.580 1.00 62.31 317 GLY A C 1
ATOM 2626 O O . GLY A 1 317 ? 33.803 8.359 -12.998 1.00 62.31 317 GLY A O 1
ATOM 2627 N N . HIS A 1 318 ? 34.952 7.145 -11.486 1.00 48.47 318 HIS A N 1
ATOM 2628 C CA . HIS A 1 318 ? 35.611 8.226 -10.741 1.00 48.47 318 HIS A CA 1
ATOM 2629 C C . HIS A 1 318 ? 37.126 8.024 -10.756 1.00 48.47 318 HIS A C 1
ATOM 2631 O O . HIS A 1 318 ? 37.840 9.050 -10.738 1.00 48.47 318 HIS A O 1
#

Foldseek 3Di:
DDDPDDPPPPPPPPQQEPQLVVLVVCCVPPVVVVCVVCVLVLVLLLQVLCCVLLVWDAPQPPVDSPRDHLAAEAEAQFDVCPLSVVCCVPVRHPDLLLLLVLVVLLVVLVVVVVVDDPVPDDPVSVVSNVVSVVVNVVDPLVVVLCVRAVVPAPPDPDQQWHGHRQWIQGLVSNYIYGNSNSLVSLCSSVVADSQLSSSLVVSLNVLLSCLARIAHPVRAGLPQLSLADLLLSLCLSLLSSLSSCVVCCVVRPCNNVSSVSSVVSYDPSNPPNVVVVVQADSVLSSVLSVCSSVNNHRYPVRSVVSSVVVSVVVVVVD

Secondary structure (DSSP, 8-state):
-PPPP-TT-S-------HHHHHHHHHIIIIIHHHHHHHHHHHHHHHHHHHHHHH--B-TT--SSTT---S-EEEEESSSTTHHHHHHHHHSTT--HHHHHHHHHHHHHHHHHHTTS-GGG--HHHHHHHHHHHHHHHTS-HHHHHIIIIITT----EETTEEE-SSEEEETTTTEEEEEHHHHHHHHHHTT--HHHHHHHHHHHHHHHHHHHH-B-TT----TTGGGS-HHHHHHHHHHHHHHHHHHHTTTSTTHHHHHHHHHTTS-GGGTTHHHHHHHS-HHHHHHHHHHHHTTS--SHHHHHHHHHHHHHHHHH--